Protein AF-A0A4Q6AI43-F1 (afdb_monomer)

Foldseek 3Di:
DDPPPVVVVVVVVVPVPVLCVFDPLDLPVPDPDWQKKWQQDAQLDLLLQEGQDDADDPQLQARDRQQRIARPVVSLLLSVLSNVLCVVVNGAPAGKYWHGAGGLSQFQGWDDDPPDDIDHPDPDRQRGSRQKTWIFARWNACDEPQDPNHRFLDNAQWDDDPDDPDDPTHGWLAHPDASNGGPLSSRLSSLLSSLVLCCPQPVVQWWQAKQAAPNSLVSSLVVLVVCQVVCNPVRHPVSSVSSNVRYDQDVVVVRVGHARGGMMTGTDPDDCVPPRVVSSVVSVVVSLVSSLVSNPVPDDQQDKDWDWIWMRTSNDIDMDIDIDGHDPVD

pLDDT: mean 82.5, std 18.29, range [29.75, 98.88]

Radius of gyration: 20.45 Å; Cα contacts (8 Å, |Δi|>4): 649; chains: 1; bounding box: 65×51×58 Å

Sequence (330 aa):
MSKATNIALLAFGLSLSTISIANDGRDRSRGAVANQFVFFPEPVSKSSGYRLLDRDGPGGADGTEMFRWVRPIGSTIVRLAAYETWKQMGEIEFPMAIFDLTSENGDTPVQFEPGKAPRGRHPGGSHDGGLNMDLGYYLTSTKGKVFSPDLAACTEHFKTPKEISKAPAEDASQCLGAADKLSVRHQSFFLLELAKINREYFDSDLIEEIGIDWEARKLVNKQIEQWAKTTAYGATTEIARQLDQAFTSDVWDGWSTSHHHHIHLRMRDINMLGRFRQAYNRLIAKEKTNDLQLLKENSPSSAQFLWTRLYSSNLSSSIEAEILGGDPAN

Structure (mmCIF, N/CA/C/O backbone):
data_AF-A0A4Q6AI43-F1
#
_entry.id   AF-A0A4Q6AI43-F1
#
loop_
_atom_site.group_PDB
_atom_site.id
_atom_site.type_symbol
_atom_site.label_atom_id
_atom_site.label_alt_id
_atom_site.label_comp_id
_atom_site.label_asym_id
_atom_site.label_entity_id
_atom_site.label_seq_id
_atom_site.pdbx_PDB_ins_code
_atom_site.Cartn_x
_atom_site.Cartn_y
_atom_site.Cartn_z
_atom_site.occupancy
_atom_site.B_iso_or_equiv
_atom_site.auth_seq_id
_atom_site.auth_comp_id
_atom_site.auth_asym_id
_atom_site.auth_atom_id
_atom_site.pdbx_PDB_model_num
ATOM 1 N N . MET A 1 1 ? -25.840 32.663 -1.578 1.00 30.02 1 MET A N 1
ATOM 2 C CA . MET A 1 1 ? -25.198 32.510 -2.905 1.00 30.02 1 MET A CA 1
ATOM 3 C C . MET A 1 1 ? -24.026 31.549 -2.727 1.00 30.02 1 MET A C 1
ATOM 5 O O . MET A 1 1 ? -23.227 31.826 -1.856 1.00 30.02 1 MET A O 1
ATOM 9 N N . SER A 1 2 ? -23.879 30.397 -3.380 1.00 29.75 2 SER A N 1
ATOM 10 C CA . SER A 1 2 ? -24.720 29.678 -4.341 1.00 29.75 2 SER A CA 1
ATOM 11 C C . SER A 1 2 ? -24.698 28.181 -3.970 1.00 29.75 2 SER A C 1
ATOM 13 O O . SER A 1 2 ? -23.657 27.651 -3.596 1.00 29.75 2 SER A O 1
ATOM 15 N N . LYS A 1 3 ? -25.853 27.512 -4.068 1.00 32.56 3 LYS A N 1
ATOM 16 C CA . LYS A 1 3 ? -26.052 26.063 -3.868 1.00 32.56 3 LYS A CA 1
ATOM 17 C C . LYS A 1 3 ? -25.593 25.230 -5.087 1.00 32.56 3 LYS A C 1
ATOM 19 O O . LYS A 1 3 ? -26.061 24.115 -5.274 1.00 32.56 3 LYS A O 1
ATOM 24 N N . ALA A 1 4 ? -24.722 25.774 -5.940 1.00 29.89 4 ALA A N 1
ATOM 25 C CA . ALA A 1 4 ? -24.405 25.194 -7.247 1.00 29.89 4 ALA A CA 1
ATOM 26 C C . ALA A 1 4 ? -23.123 24.339 -7.281 1.00 29.89 4 ALA A C 1
ATOM 28 O O . ALA A 1 4 ? -22.856 23.701 -8.293 1.00 29.89 4 ALA A O 1
ATOM 29 N N . THR A 1 5 ? -22.340 24.273 -6.200 1.00 36.06 5 THR A N 1
ATOM 30 C CA . THR A 1 5 ? -21.018 23.616 -6.240 1.00 36.06 5 THR A CA 1
ATOM 31 C C . THR A 1 5 ? -21.064 22.093 -6.046 1.00 36.06 5 THR A C 1
ATOM 33 O O . THR A 1 5 ? -20.160 21.401 -6.494 1.00 36.06 5 THR A O 1
ATOM 36 N N . ASN A 1 6 ? -22.136 21.535 -5.468 1.00 33.72 6 ASN A N 1
ATOM 37 C CA . ASN A 1 6 ? -22.202 20.095 -5.156 1.00 33.72 6 ASN A CA 1
ATOM 38 C C . ASN A 1 6 ? -22.766 19.209 -6.282 1.00 33.72 6 ASN A C 1
ATOM 40 O O . ASN A 1 6 ? -22.696 17.990 -6.183 1.00 33.72 6 ASN A O 1
ATOM 44 N N . ILE A 1 7 ? -23.298 19.790 -7.363 1.00 34.41 7 ILE A N 1
ATOM 45 C CA . ILE A 1 7 ? -23.850 19.018 -8.496 1.00 34.41 7 ILE A CA 1
ATOM 46 C C . ILE A 1 7 ? -22.792 18.801 -9.597 1.00 34.41 7 ILE A C 1
ATOM 48 O O . ILE A 1 7 ? -22.896 17.862 -10.381 1.00 34.41 7 ILE A O 1
ATOM 52 N N . ALA A 1 8 ? -21.716 19.596 -9.614 1.00 32.28 8 ALA A N 1
ATOM 53 C CA . ALA A 1 8 ? -20.659 19.485 -10.620 1.00 32.28 8 ALA A CA 1
ATOM 54 C C . ALA A 1 8 ? -19.795 18.210 -10.484 1.00 32.28 8 ALA A C 1
ATOM 56 O O . ALA A 1 8 ? -19.281 17.730 -11.492 1.00 32.28 8 ALA A O 1
ATOM 57 N N . LEU A 1 9 ? -19.685 17.611 -9.286 1.00 37.56 9 LEU A N 1
ATOM 58 C CA . LEU A 1 9 ? -18.921 16.365 -9.091 1.00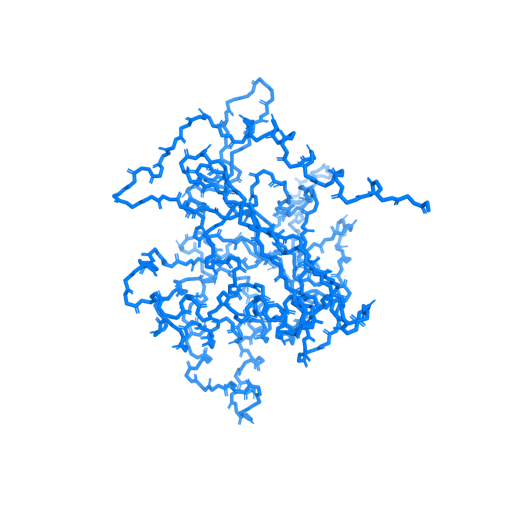 37.56 9 LEU A CA 1
ATOM 59 C C . LEU A 1 9 ? -19.609 15.125 -9.691 1.00 37.56 9 LEU A C 1
ATOM 61 O O . LEU A 1 9 ? -18.932 14.209 -10.144 1.00 37.56 9 LEU A O 1
ATOM 65 N N . LEU A 1 10 ? -20.945 15.106 -9.748 1.00 36.88 10 LEU A N 1
ATOM 66 C CA . LEU A 1 10 ? -21.709 13.987 -10.317 1.00 36.88 10 LEU A CA 1
ATOM 67 C C . LEU A 1 10 ? -21.639 13.939 -11.851 1.00 36.88 10 LEU A C 1
ATOM 69 O O . LEU A 1 10 ? -21.769 12.868 -12.436 1.00 36.88 10 LEU A O 1
ATOM 73 N N . ALA A 1 11 ? -21.400 15.078 -12.506 1.00 36.34 11 ALA A N 1
ATOM 74 C CA . ALA A 1 11 ? -21.305 15.149 -13.963 1.00 36.34 11 ALA A CA 1
ATOM 75 C C . ALA A 1 11 ? -19.917 14.746 -14.500 1.00 36.34 11 ALA A C 1
ATOM 77 O O . ALA A 1 11 ? -19.834 14.201 -15.597 1.00 36.34 11 ALA A O 1
ATOM 78 N N . PHE A 1 12 ? -18.840 14.942 -13.727 1.00 39.06 12 PHE A N 1
ATOM 79 C CA . PHE A 1 12 ? -17.481 14.563 -14.147 1.00 39.06 12 PHE A CA 1
ATOM 80 C C . PHE A 1 12 ? -17.230 13.046 -14.095 1.00 39.06 12 PHE A C 1
ATOM 82 O O . PHE A 1 12 ? -16.478 12.520 -14.913 1.00 39.06 12 PHE A O 1
ATOM 89 N N . GLY A 1 13 ? -17.916 12.323 -13.201 1.00 37.41 13 GLY A N 1
ATOM 90 C CA . GLY A 1 13 ? -17.849 10.856 -13.133 1.00 37.41 13 GLY A CA 1
ATOM 91 C C . GLY A 1 13 ? -18.491 10.138 -14.330 1.00 37.41 13 GLY A C 1
ATOM 92 O O . GLY A 1 13 ? -18.192 8.977 -14.578 1.00 37.41 13 GLY A O 1
ATOM 93 N N . LEU A 1 14 ? -19.340 10.824 -15.104 1.00 40.22 14 LEU A N 1
ATOM 94 C CA . LEU A 1 14 ? -19.993 10.271 -16.300 1.00 40.22 14 LEU A CA 1
ATOM 95 C C . LEU A 1 14 ? -19.246 10.588 -17.607 1.00 40.22 14 LEU A C 1
ATOM 97 O O . LEU A 1 14 ? -19.59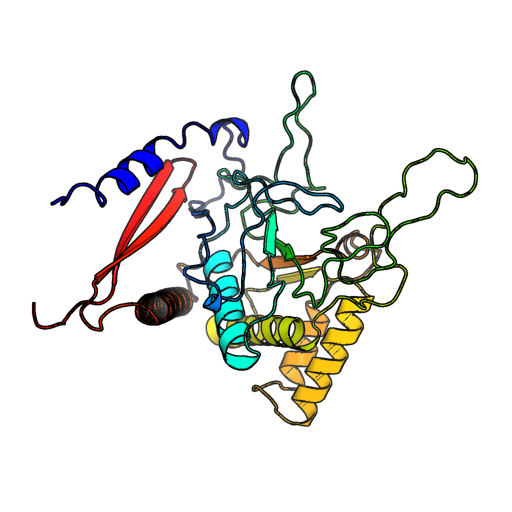3 10.043 -18.651 1.00 40.22 14 LEU A O 1
ATOM 101 N N . SER A 1 15 ? -18.201 11.422 -17.562 1.00 38.75 15 SER A N 1
ATOM 102 C CA . SER A 1 15 ? -17.304 11.690 -18.698 1.00 38.75 15 SER A CA 1
ATOM 103 C C . SER A 1 15 ? -16.065 10.782 -18.739 1.00 38.75 15 SER A C 1
ATOM 105 O O . SER A 1 15 ? -15.109 11.083 -19.452 1.00 38.75 15 SER A O 1
ATOM 107 N N . LEU A 1 16 ? -16.086 9.642 -18.036 1.00 44.00 16 LEU A N 1
ATOM 108 C CA . LEU A 1 16 ? -15.072 8.572 -18.090 1.00 44.00 16 LEU A CA 1
ATOM 109 C C . LEU A 1 16 ? -15.074 7.795 -19.429 1.00 44.00 16 LEU A C 1
ATOM 111 O O . LEU A 1 16 ? -14.787 6.604 -19.496 1.00 44.00 16 LEU A O 1
ATOM 115 N N . SER A 1 17 ? -15.334 8.480 -20.543 1.00 39.00 17 SER A N 1
ATOM 116 C CA . SER A 1 17 ? -15.132 7.973 -21.905 1.00 39.00 17 SER A CA 1
ATOM 117 C C . SER A 1 17 ? -13.647 7.804 -22.278 1.00 39.00 17 SER A C 1
ATOM 119 O O . SER A 1 17 ? -13.329 7.505 -23.425 1.00 39.00 17 SER A O 1
ATOM 121 N N . THR A 1 18 ? -12.722 7.994 -21.334 1.00 42.16 18 THR A N 1
ATOM 122 C CA . THR A 1 18 ? -11.275 7.799 -21.512 1.00 42.16 18 THR A CA 1
ATOM 123 C C . THR A 1 18 ? -10.811 6.365 -21.224 1.00 42.16 18 THR A C 1
ATOM 125 O O . THR A 1 18 ? -9.696 6.011 -21.604 1.00 42.16 18 THR A O 1
ATOM 128 N N . ILE A 1 19 ? -11.650 5.508 -20.623 1.00 50.06 19 ILE A N 1
ATOM 129 C CA . ILE A 1 19 ? -11.245 4.159 -20.175 1.00 50.06 19 ILE A CA 1
ATOM 130 C C . ILE A 1 19 ? -11.155 3.136 -21.332 1.00 50.06 19 ILE A C 1
ATOM 132 O O . ILE A 1 19 ? -10.467 2.122 -21.226 1.00 50.06 19 ILE A O 1
ATOM 136 N N . SER A 1 20 ? -11.739 3.420 -22.504 1.00 47.03 20 SER A N 1
ATOM 137 C CA . SER A 1 20 ? -11.724 2.490 -23.650 1.00 47.03 20 SER A CA 1
ATOM 138 C C . SER A 1 20 ? -10.352 2.278 -24.309 1.00 47.03 20 SER A C 1
ATOM 140 O O . SER A 1 20 ? -10.233 1.403 -25.157 1.00 47.03 20 SER A O 1
ATOM 142 N N . ILE A 1 21 ? -9.319 3.057 -23.961 1.00 49.41 21 ILE A N 1
ATOM 143 C CA . ILE A 1 21 ? -7.969 2.917 -24.544 1.00 49.41 21 ILE A CA 1
ATOM 144 C C . ILE A 1 21 ? -7.111 1.914 -23.747 1.00 49.41 21 ILE A C 1
ATOM 146 O O . ILE A 1 21 ? -6.149 1.374 -24.280 1.00 49.41 21 ILE A O 1
ATOM 150 N N . ALA A 1 22 ? -7.466 1.620 -22.490 1.00 50.69 22 ALA A N 1
ATOM 151 C CA . ALA A 1 22 ? -6.722 0.695 -21.617 1.00 50.69 22 ALA A CA 1
ATOM 152 C C . ALA A 1 22 ? -7.097 -0.770 -21.791 1.00 50.69 22 ALA A C 1
ATOM 154 O O . ALA A 1 22 ? -6.484 -1.650 -21.197 1.00 50.69 22 ALA A O 1
ATOM 155 N N . ASN A 1 23 ? -8.153 -1.000 -22.554 1.00 55.56 23 ASN A N 1
ATOM 156 C CA . ASN A 1 23 ? -8.896 -2.231 -22.578 1.00 55.56 23 ASN A CA 1
ATOM 157 C C . ASN A 1 23 ? -9.171 -2.543 -24.041 1.00 55.56 23 ASN A C 1
ATOM 159 O O . ASN A 1 23 ? -9.776 -1.745 -24.753 1.00 55.56 23 ASN A O 1
ATOM 163 N N . ASP A 1 24 ? -8.740 -3.709 -24.507 1.00 56.97 24 ASP A N 1
ATOM 164 C CA . ASP A 1 24 ? -8.999 -4.153 -25.878 1.00 56.97 24 ASP A CA 1
ATOM 165 C C . ASP A 1 24 ? -10.446 -4.653 -26.084 1.00 56.97 24 ASP A C 1
ATOM 167 O O . ASP A 1 24 ? -10.756 -5.329 -27.069 1.00 56.97 24 ASP A O 1
ATOM 171 N N . GLY A 1 25 ? -11.334 -4.332 -25.141 1.00 52.94 25 GLY A N 1
ATOM 172 C CA . GLY A 1 25 ? -12.738 -4.714 -25.097 1.00 52.94 25 GLY A CA 1
ATOM 173 C C . GLY A 1 25 ? -12.965 -6.153 -24.643 1.00 52.94 25 GLY A C 1
ATOM 174 O O . GLY A 1 25 ? -14.101 -6.629 -24.706 1.00 52.94 25 GLY A O 1
ATOM 175 N N . ARG A 1 26 ? -11.918 -6.879 -24.225 1.00 54.81 26 ARG A N 1
ATOM 176 C CA . ARG A 1 26 ? -12.026 -8.283 -23.816 1.00 54.81 26 ARG A CA 1
ATOM 177 C C . ARG A 1 26 ? -11.928 -8.410 -22.309 1.00 54.81 26 ARG A C 1
ATOM 179 O O . ARG A 1 26 ? -10.923 -8.079 -21.697 1.00 54.81 26 ARG A O 1
ATOM 186 N N . ASP A 1 27 ? -12.965 -8.991 -21.731 1.00 56.97 27 ASP A N 1
ATOM 187 C CA . ASP A 1 27 ? -12.925 -9.512 -20.374 1.00 56.97 27 ASP A CA 1
ATOM 188 C C . ASP A 1 27 ? -12.266 -10.902 -20.400 1.00 56.97 27 ASP A C 1
ATOM 190 O O . ASP A 1 27 ? -12.918 -11.912 -20.690 1.00 56.97 27 ASP A O 1
ATOM 194 N N . ARG A 1 28 ? -10.949 -10.951 -20.165 1.00 57.91 28 ARG A N 1
ATOM 195 C CA . ARG A 1 28 ? -10.185 -12.212 -20.060 1.00 57.91 28 ARG A CA 1
ATOM 196 C C . ARG A 1 28 ? -10.383 -12.902 -18.717 1.00 57.91 28 ARG A C 1
ATOM 198 O O . ARG A 1 28 ? -9.992 -14.051 -18.539 1.00 57.91 28 ARG A O 1
ATOM 205 N N . SER A 1 29 ? -11.041 -12.213 -17.797 1.00 53.62 29 SER A N 1
ATOM 206 C CA . SER A 1 29 ? -11.200 -12.606 -16.416 1.00 53.62 29 SER A CA 1
ATOM 207 C C . SER A 1 29 ? -12.480 -13.427 -16.177 1.00 53.62 29 SER A C 1
ATOM 209 O O . SER A 1 29 ? -12.758 -13.779 -15.036 1.00 53.62 29 SER A O 1
ATOM 211 N N . ARG A 1 30 ? -13.232 -13.796 -17.234 1.00 49.97 30 ARG A N 1
ATOM 212 C CA . ARG A 1 30 ? -14.442 -14.653 -17.202 1.00 49.97 30 ARG A CA 1
ATOM 213 C C . ARG A 1 30 ? -14.203 -16.047 -16.584 1.00 49.97 30 ARG A C 1
ATOM 215 O O . ARG A 1 30 ? -14.237 -17.069 -17.266 1.00 49.97 30 ARG A O 1
ATOM 222 N N . GLY A 1 31 ? -13.987 -16.090 -15.277 1.00 52.06 31 GLY A N 1
ATOM 223 C CA . GLY A 1 31 ? -14.114 -17.251 -14.410 1.00 52.06 31 GLY A CA 1
ATOM 224 C C . GLY A 1 31 ? -15.522 -17.338 -13.815 1.00 52.06 31 GLY A C 1
ATOM 225 O O . GLY A 1 31 ? -16.392 -16.515 -14.086 1.00 52.06 31 GLY A O 1
ATOM 226 N N . ALA A 1 32 ? -15.760 -18.356 -12.986 1.00 41.50 32 ALA A N 1
ATOM 227 C CA . ALA A 1 32 ? -17.080 -18.694 -12.439 1.00 41.50 32 ALA A CA 1
ATOM 228 C C . ALA A 1 32 ? -17.662 -17.683 -11.419 1.00 41.50 32 ALA A C 1
ATOM 230 O O . ALA A 1 32 ? -18.788 -17.870 -10.958 1.00 41.50 32 ALA A O 1
ATOM 231 N N . VAL A 1 33 ? -16.927 -16.625 -11.056 1.00 51.41 33 VAL A N 1
ATOM 232 C CA . VAL A 1 33 ? -17.352 -15.580 -10.111 1.00 51.41 33 VAL A CA 1
ATOM 233 C C . VAL A 1 33 ? -17.185 -14.218 -10.781 1.00 51.41 33 VAL A C 1
ATOM 235 O O . VAL A 1 33 ? -16.181 -13.980 -11.445 1.00 51.41 33 VAL A O 1
ATOM 238 N N . ALA A 1 34 ? -18.173 -13.331 -10.625 1.00 58.06 34 ALA A N 1
ATOM 239 C CA . ALA A 1 34 ? -18.122 -11.991 -11.201 1.00 58.06 34 ALA A CA 1
ATOM 240 C C . ALA A 1 34 ? -16.894 -11.234 -10.680 1.00 58.06 34 ALA A C 1
ATOM 242 O O . ALA A 1 34 ? -16.734 -11.054 -9.469 1.00 58.06 34 ALA A O 1
ATOM 243 N N . ASN A 1 35 ? -16.043 -10.771 -11.594 1.00 72.44 35 ASN A N 1
ATOM 244 C CA . ASN A 1 35 ? -14.908 -9.956 -11.211 1.00 72.44 35 ASN A CA 1
ATOM 245 C C . ASN A 1 35 ? -15.368 -8.538 -10.949 1.00 72.44 35 ASN A C 1
ATOM 247 O O . ASN A 1 35 ? -15.900 -7.858 -11.822 1.00 72.44 35 ASN A O 1
ATOM 251 N N . GLN A 1 36 ? -15.225 -8.147 -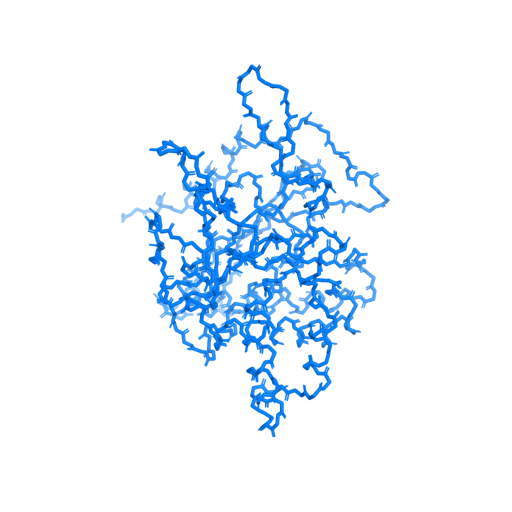9.689 1.00 86.31 36 GLN A N 1
ATOM 252 C CA . GLN A 1 36 ? -15.502 -6.811 -9.215 1.00 86.31 36 GLN A CA 1
ATOM 253 C C . GLN A 1 36 ? -14.177 -6.141 -8.874 1.00 86.31 36 GLN A C 1
ATOM 255 O O . GLN A 1 36 ? -13.398 -6.662 -8.069 1.00 86.31 36 GLN A O 1
ATOM 260 N N . PHE A 1 37 ? -13.963 -4.980 -9.476 1.00 91.12 37 PHE A N 1
ATOM 261 C CA . PHE A 1 37 ? -12.851 -4.083 -9.215 1.00 91.12 37 PHE A CA 1
ATOM 262 C C . PHE A 1 37 ? -13.374 -2.788 -8.612 1.00 91.12 37 PHE A C 1
ATOM 264 O O . PHE A 1 37 ? -14.514 -2.392 -8.857 1.00 91.12 37 PHE A O 1
ATOM 271 N N . VAL A 1 38 ? -12.535 -2.133 -7.825 1.00 93.75 38 VA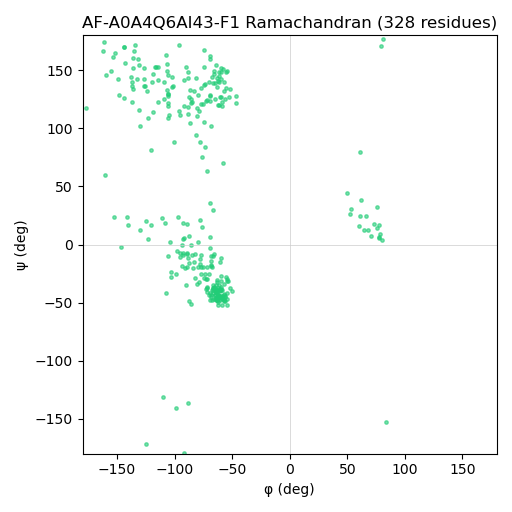L A N 1
ATOM 272 C CA . VAL A 1 38 ? -12.723 -0.756 -7.387 1.00 93.75 38 VAL A CA 1
ATOM 273 C C . VAL A 1 38 ? -11.607 0.083 -7.990 1.00 93.75 38 VAL A C 1
ATOM 275 O O . VAL A 1 38 ? -10.465 -0.371 -8.081 1.00 93.75 38 VAL A O 1
ATOM 278 N N . PHE A 1 39 ? -11.940 1.294 -8.405 1.00 94.56 39 PHE A N 1
ATOM 279 C CA . PHE A 1 39 ? -10.947 2.295 -8.746 1.00 94.56 39 PHE A CA 1
ATOM 280 C C . PHE A 1 39 ? -10.295 2.794 -7.453 1.00 94.56 39 PHE A C 1
ATOM 282 O O . PHE A 1 39 ? -11.005 3.213 -6.533 1.00 94.56 39 PHE A O 1
ATOM 289 N N . PHE A 1 40 ? -8.969 2.705 -7.344 1.00 95.25 40 PHE A N 1
ATOM 290 C CA . PHE A 1 40 ? -8.262 3.054 -6.114 1.00 95.25 40 PHE A CA 1
ATOM 291 C C . PHE A 1 40 ? -8.506 4.537 -5.786 1.00 95.25 40 PHE A C 1
ATOM 293 O O . PHE A 1 40 ? -8.191 5.402 -6.606 1.00 95.25 40 PHE A O 1
ATOM 300 N N . PRO A 1 41 ? -9.100 4.854 -4.623 1.00 92.75 41 PRO A N 1
ATOM 301 C CA . PRO A 1 41 ? -9.542 6.208 -4.332 1.00 92.75 41 PRO A CA 1
ATOM 302 C C . PRO A 1 41 ? -8.363 7.131 -4.021 1.00 92.75 41 PRO A C 1
ATOM 304 O O . PRO A 1 41 ? -7.330 6.703 -3.506 1.00 92.75 41 PRO A O 1
ATOM 307 N N . GLU A 1 42 ? -8.547 8.419 -4.299 1.00 92.69 42 GLU A N 1
ATOM 308 C CA . GLU A 1 42 ? -7.643 9.470 -3.829 1.00 92.69 42 GLU A CA 1
ATOM 309 C C . GLU A 1 42 ? -7.609 9.503 -2.286 1.00 92.69 42 GLU A C 1
ATOM 311 O O . GLU A 1 42 ? -8.624 9.219 -1.633 1.00 92.69 42 GLU A O 1
ATOM 316 N N . PRO A 1 43 ? -6.471 9.873 -1.668 1.00 93.56 43 PRO A N 1
ATOM 317 C CA . PRO A 1 43 ? -6.404 10.038 -0.225 1.00 93.56 43 PRO A CA 1
ATOM 318 C C . PRO A 1 43 ? -7.340 11.164 0.227 1.00 93.56 43 PRO A C 1
ATOM 320 O O . PRO A 1 43 ? -7.349 12.257 -0.334 1.00 93.56 43 PRO A O 1
ATOM 323 N N . VAL A 1 44 ? -8.092 10.917 1.302 1.00 91.69 44 VAL A N 1
ATOM 324 C CA . VAL A 1 44 ? -9.018 11.894 1.904 1.00 91.69 44 VAL A CA 1
ATOM 325 C C . VAL A 1 44 ? -8.277 13.156 2.360 1.00 91.69 44 VAL A C 1
ATOM 327 O O . VAL A 1 44 ? -8.785 14.273 2.280 1.00 91.69 44 VAL A O 1
ATOM 330 N N . SER A 1 45 ? -7.062 12.967 2.863 1.00 91.75 45 SER A N 1
ATOM 331 C CA . SER A 1 45 ? -6.138 14.012 3.299 1.00 91.75 45 SER A CA 1
ATOM 332 C C . SER A 1 45 ? -4.719 13.441 3.368 1.00 91.75 45 SER A C 1
ATOM 334 O O . SER A 1 45 ? -4.530 12.226 3.259 1.00 91.75 45 SER A O 1
ATOM 336 N N . LYS A 1 46 ? -3.712 14.285 3.631 1.00 90.50 46 LYS A N 1
ATOM 337 C CA . LYS A 1 46 ? -2.331 13.826 3.888 1.00 90.50 46 LYS A CA 1
ATOM 338 C C . LYS A 1 46 ? -2.244 12.791 5.016 1.00 90.50 46 LYS A C 1
ATOM 340 O O . LYS A 1 46 ? -1.422 11.879 4.953 1.00 90.50 46 LYS A O 1
ATOM 345 N N . SER A 1 47 ? -3.138 12.889 5.999 1.00 94.94 47 SER A N 1
ATOM 346 C CA . SER A 1 47 ? -3.254 11.958 7.121 1.00 94.94 47 SER A CA 1
ATOM 347 C C . SER A 1 47 ? -3.684 10.542 6.703 1.00 94.94 47 SER A C 1
ATOM 349 O O . SER A 1 47 ? -3.631 9.617 7.505 1.00 94.94 47 SER A O 1
ATOM 351 N N . SER A 1 48 ? -4.062 10.328 5.437 1.00 95.44 48 SER A N 1
ATOM 352 C CA . SER A 1 48 ? -4.343 8.987 4.897 1.00 95.44 48 SER A CA 1
ATOM 353 C C . SER A 1 48 ? -3.086 8.112 4.797 1.00 95.44 48 SER A C 1
ATOM 355 O O . SER A 1 48 ? -3.203 6.895 4.693 1.00 95.44 48 SER A O 1
ATOM 357 N N . GLY A 1 49 ? -1.887 8.709 4.810 1.00 96.69 49 GLY A N 1
ATOM 358 C CA . GLY A 1 49 ? -0.617 7.977 4.828 1.00 96.69 49 GLY A CA 1
ATOM 359 C C . GLY A 1 49 ? -0.164 7.399 3.484 1.00 96.69 49 GLY A C 1
ATOM 360 O O . GLY A 1 49 ? 0.805 6.643 3.457 1.00 96.69 49 GLY A O 1
ATOM 361 N N . TYR A 1 50 ? -0.826 7.751 2.380 1.00 97.56 50 TYR A N 1
ATOM 362 C CA . TYR A 1 50 ? -0.446 7.381 1.013 1.00 97.56 50 TYR A CA 1
ATOM 363 C C . TYR A 1 50 ? -0.746 8.526 0.035 1.00 97.56 50 TYR A C 1
ATOM 365 O O . TYR A 1 50 ? -1.421 9.498 0.385 1.00 97.56 50 TYR A O 1
ATOM 373 N N . ARG A 1 51 ? -0.256 8.399 -1.198 1.00 95.81 51 ARG A N 1
ATOM 374 C CA . ARG A 1 51 ? -0.597 9.268 -2.336 1.00 95.81 51 ARG A CA 1
ATOM 375 C C . ARG A 1 51 ? -0.836 8.442 -3.598 1.00 95.81 51 ARG A C 1
ATOM 377 O O . ARG A 1 51 ? -0.347 7.320 -3.687 1.00 95.81 51 ARG A O 1
ATOM 384 N N . LEU A 1 52 ? -1.523 9.000 -4.590 1.00 93.19 52 LEU A N 1
ATOM 385 C CA . LEU A 1 52 ? -1.542 8.431 -5.941 1.00 93.19 52 LEU A CA 1
ATOM 386 C C . LEU A 1 52 ? -0.419 9.055 -6.773 1.00 93.19 52 LEU A C 1
ATOM 388 O O . LEU A 1 52 ? -0.115 10.244 -6.630 1.00 93.19 52 LEU A O 1
ATOM 392 N N . LEU A 1 53 ? 0.238 8.253 -7.609 1.00 89.38 53 LEU A N 1
ATOM 393 C CA . LEU A 1 53 ? 1.143 8.784 -8.621 1.00 89.38 53 LEU A CA 1
ATOM 394 C C . LEU A 1 53 ? 0.307 9.286 -9.803 1.00 89.38 53 LEU A C 1
ATOM 396 O O . LEU A 1 53 ? -0.560 8.569 -10.277 1.00 89.38 53 LEU A O 1
ATOM 400 N N . ASP A 1 54 ? 0.524 10.519 -10.254 1.00 81.44 54 ASP A N 1
ATOM 401 C CA . ASP A 1 54 ? -0.321 11.211 -11.238 1.00 81.44 54 ASP A CA 1
ATOM 402 C C . ASP A 1 54 ? -0.095 10.744 -12.684 1.00 81.44 54 ASP A C 1
ATOM 404 O O . ASP A 1 54 ? -0.983 10.875 -13.526 1.00 81.44 54 ASP A O 1
ATOM 408 N N . ARG A 1 55 ? 1.096 10.220 -12.976 1.00 82.62 55 ARG A N 1
ATOM 409 C CA . ARG A 1 55 ? 1.539 9.808 -14.311 1.00 82.62 55 ARG A CA 1
ATOM 410 C C . ARG A 1 55 ? 2.732 8.874 -14.221 1.00 82.62 55 ARG A C 1
ATOM 412 O O . ARG A 1 55 ? 3.405 8.819 -13.197 1.00 82.62 55 ARG A O 1
ATOM 419 N N . ASP A 1 56 ? 3.034 8.236 -15.341 1.00 83.88 56 ASP A N 1
ATOM 420 C CA . ASP A 1 56 ? 4.267 7.476 -15.493 1.00 83.88 56 ASP A CA 1
ATOM 421 C C . ASP A 1 56 ? 5.497 8.377 -15.341 1.00 83.88 56 ASP A C 1
ATOM 423 O O . ASP A 1 56 ? 5.547 9.509 -15.841 1.00 83.88 56 ASP A O 1
ATOM 427 N N . GLY A 1 57 ? 6.501 7.851 -14.657 1.00 78.12 57 GLY A N 1
ATOM 428 C CA . GLY A 1 57 ? 7.772 8.489 -14.389 1.00 78.12 57 GLY A CA 1
ATOM 429 C C . GLY A 1 57 ? 8.948 7.547 -14.645 1.00 78.12 57 GLY A C 1
ATOM 430 O O . GLY A 1 57 ? 8.775 6.357 -14.909 1.00 78.12 57 GLY A O 1
ATOM 431 N N . PRO A 1 58 ? 10.178 8.079 -14.587 1.00 72.56 58 PRO A N 1
ATOM 432 C CA . PRO A 1 58 ? 11.382 7.270 -14.717 1.00 72.56 58 PRO A CA 1
ATOM 433 C C . PRO A 1 58 ? 11.455 6.156 -13.660 1.00 72.56 58 PRO A C 1
ATOM 435 O O . PRO A 1 58 ? 10.953 6.318 -12.549 1.00 72.56 58 PRO A O 1
ATOM 438 N N . GLY A 1 59 ? 12.125 5.055 -14.005 1.00 64.69 59 GLY A N 1
ATOM 439 C CA . GLY A 1 59 ? 12.374 3.938 -13.090 1.00 64.69 59 GLY A CA 1
ATOM 440 C C . GLY A 1 59 ? 11.171 3.031 -12.816 1.00 64.69 59 GLY A C 1
ATOM 441 O O . GLY A 1 59 ? 10.995 2.536 -11.711 1.00 64.69 59 GLY A O 1
ATOM 442 N N . GLY A 1 60 ? 10.269 2.855 -13.788 1.00 70.44 60 GLY A N 1
ATOM 443 C CA . GLY A 1 60 ? 9.067 2.027 -13.586 1.00 70.44 60 GLY A CA 1
ATOM 444 C C . GLY A 1 60 ? 8.095 2.618 -12.559 1.00 70.44 60 GLY A C 1
ATOM 445 O O . GLY A 1 60 ? 7.330 1.898 -11.921 1.00 70.44 60 GLY A O 1
ATOM 446 N N . ALA A 1 61 ? 8.149 3.938 -12.357 1.00 75.44 61 ALA A N 1
ATOM 447 C CA . ALA A 1 61 ? 7.173 4.672 -11.571 1.00 75.44 61 ALA A CA 1
ATOM 448 C C . ALA A 1 61 ? 5.891 4.848 -12.385 1.00 75.44 61 ALA A C 1
ATOM 450 O O . ALA A 1 61 ? 5.630 5.918 -12.924 1.00 75.44 61 ALA A O 1
ATOM 451 N N . ASP A 1 62 ? 5.120 3.779 -12.513 1.00 81.81 62 ASP A N 1
ATOM 452 C CA . ASP A 1 62 ? 3.950 3.731 -13.377 1.00 81.81 62 ASP A CA 1
ATOM 453 C C . ASP A 1 62 ? 2.707 4.223 -12.624 1.00 81.81 62 ASP A C 1
ATOM 455 O O . ASP A 1 62 ? 2.287 3.631 -11.639 1.00 81.81 62 ASP A O 1
ATOM 459 N N . GLY A 1 63 ? 2.166 5.378 -13.021 1.00 80.44 63 GLY A N 1
ATOM 460 C CA . GLY A 1 63 ? 1.113 6.090 -12.275 1.00 80.44 63 GLY A CA 1
ATOM 461 C C . GLY A 1 63 ? -0.152 6.351 -13.083 1.00 80.44 63 GLY A C 1
ATOM 462 O O . GLY A 1 63 ? -1.055 7.066 -12.637 1.00 80.44 63 GLY A O 1
ATOM 463 N N . THR A 1 64 ? -0.204 5.835 -14.310 1.00 85.00 64 THR A N 1
ATOM 464 C CA . THR A 1 64 ? -1.278 6.149 -15.248 1.00 85.00 64 THR A CA 1
ATOM 465 C C . THR A 1 64 ? -2.639 5.739 -14.689 1.00 85.00 64 THR A C 1
ATOM 467 O O . THR A 1 64 ? -2.884 4.592 -14.326 1.00 85.00 64 THR A O 1
ATOM 470 N N . GLU A 1 65 ? -3.562 6.700 -14.679 1.00 85.25 65 GLU A N 1
ATOM 471 C CA . GLU A 1 65 ? -4.882 6.590 -14.057 1.00 85.25 65 GLU A CA 1
ATOM 472 C C . GLU A 1 65 ? -5.680 5.350 -14.491 1.00 85.25 65 GLU A C 1
ATOM 474 O O . GLU A 1 65 ? -6.336 4.704 -13.679 1.00 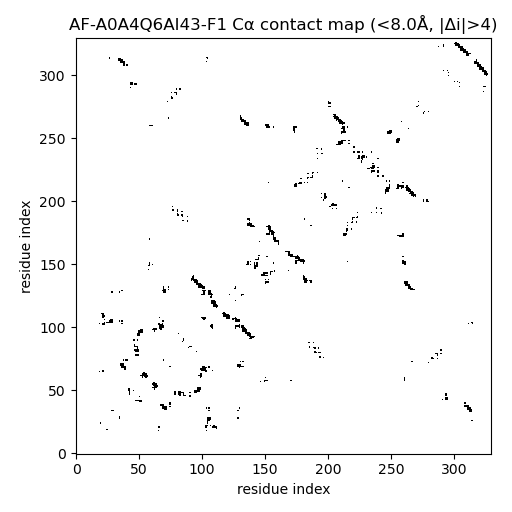85.25 65 GLU A O 1
ATOM 479 N N . MET A 1 66 ? -5.578 4.967 -15.764 1.00 83.69 66 MET A N 1
ATOM 480 C CA . MET A 1 66 ? -6.323 3.843 -16.337 1.00 83.69 66 MET A CA 1
ATOM 481 C C . MET A 1 66 ? -5.929 2.457 -15.785 1.00 83.69 66 MET A C 1
ATOM 483 O O . MET A 1 66 ? -6.632 1.482 -16.053 1.00 83.69 66 MET A O 1
ATOM 487 N N . PHE A 1 67 ? -4.842 2.372 -15.012 1.00 87.69 67 PHE A N 1
ATOM 488 C CA . PHE A 1 67 ? -4.329 1.149 -14.384 1.00 87.69 67 PHE A CA 1
ATOM 489 C C . PHE A 1 67 ? -4.486 1.152 -12.860 1.00 87.69 67 PHE A C 1
ATOM 491 O O . PHE A 1 67 ? -3.781 0.439 -12.156 1.00 87.69 67 PHE A O 1
ATOM 498 N N . ARG A 1 68 ? -5.419 1.952 -12.329 1.00 91.25 68 ARG A N 1
ATOM 499 C CA . ARG A 1 68 ? -5.699 2.053 -10.887 1.00 91.25 68 ARG A CA 1
ATOM 500 C C . ARG A 1 68 ? -6.874 1.190 -10.429 1.00 91.25 68 ARG A C 1
ATOM 502 O O . ARG A 1 68 ? -7.495 1.482 -9.408 1.00 91.25 68 ARG A O 1
ATOM 509 N N . TRP A 1 69 ? -7.211 0.135 -11.161 1.00 92.56 69 TRP A N 1
ATOM 510 C CA . TRP A 1 69 ? -8.248 -0.802 -10.738 1.00 92.56 69 TRP A CA 1
ATOM 511 C C . TRP A 1 69 ? -7.640 -1.903 -9.879 1.00 92.56 69 TRP A C 1
ATOM 513 O O . TRP A 1 69 ? -6.518 -2.337 -10.106 1.00 92.56 69 TRP A O 1
ATOM 523 N N . VAL A 1 70 ? -8.362 -2.360 -8.862 1.00 93.81 70 VAL A N 1
ATOM 524 C CA . VAL A 1 70 ? -7.899 -3.420 -7.954 1.00 93.81 70 VAL A CA 1
ATOM 525 C C . VAL A 1 70 ? -9.089 -4.155 -7.362 1.00 93.81 70 VAL A C 1
ATOM 527 O O . VAL A 1 70 ? -10.210 -3.638 -7.352 1.00 93.81 70 VAL A O 1
ATOM 530 N N . ARG A 1 71 ? -8.890 -5.360 -6.824 1.00 91.38 71 ARG A N 1
ATOM 531 C CA . ARG A 1 71 ? -9.925 -5.981 -5.992 1.00 91.38 71 ARG A CA 1
ATOM 532 C C . ARG A 1 71 ? -10.273 -5.069 -4.812 1.00 91.38 71 ARG A C 1
ATOM 534 O O . ARG A 1 71 ? -9.361 -4.541 -4.175 1.00 91.38 71 ARG A O 1
ATOM 541 N N . PRO A 1 72 ? -11.561 -4.946 -4.440 1.00 92.75 72 PRO A N 1
ATOM 542 C CA . PRO A 1 72 ? -11.984 -4.093 -3.333 1.00 92.75 72 PRO A CA 1
ATOM 543 C C . PRO A 1 72 ? -11.197 -4.316 -2.039 1.00 92.75 72 PRO A C 1
ATOM 545 O O . PRO A 1 72 ? -10.831 -3.353 -1.375 1.00 92.75 72 PRO A O 1
ATOM 548 N N . ILE A 1 73 ? -10.877 -5.574 -1.712 1.00 93.12 73 ILE A N 1
ATOM 549 C CA . ILE A 1 73 ? -10.069 -5.883 -0.528 1.00 93.12 73 ILE A CA 1
ATOM 550 C C . ILE A 1 73 ? -8.661 -5.278 -0.588 1.00 93.12 73 ILE A C 1
ATOM 552 O O . ILE A 1 73 ? -8.169 -4.824 0.440 1.00 93.12 73 ILE A O 1
ATOM 556 N N . GLY A 1 74 ? -8.027 -5.255 -1.766 1.00 94.94 74 GLY A N 1
ATOM 557 C CA . GLY A 1 74 ? -6.656 -4.781 -1.938 1.00 94.94 74 GLY A CA 1
ATOM 558 C C . GLY A 1 74 ? -6.566 -3.303 -1.610 1.00 94.94 74 GLY A C 1
ATOM 559 O O . GLY A 1 74 ? -5.757 -2.902 -0.777 1.00 94.94 74 GLY A O 1
ATOM 560 N N . SER A 1 75 ? -7.501 -2.516 -2.151 1.00 96.06 75 SER A N 1
ATOM 561 C CA . SER A 1 75 ? -7.633 -1.105 -1.782 1.00 96.06 75 SER A CA 1
ATOM 562 C C . SER A 1 75 ? -7.854 -0.930 -0.277 1.00 96.06 75 SER A C 1
ATOM 564 O O . SER A 1 75 ? -7.129 -0.175 0.370 1.00 96.06 75 SER A O 1
ATOM 566 N N . THR A 1 76 ? -8.789 -1.679 0.315 1.00 96.31 76 THR A N 1
ATOM 567 C CA . THR A 1 76 ? -9.109 -1.568 1.743 1.00 96.31 76 THR A CA 1
ATOM 568 C C . THR A 1 76 ? -7.915 -1.847 2.653 1.00 96.31 76 THR A C 1
ATOM 570 O O . THR A 1 76 ? -7.624 -1.033 3.530 1.00 96.31 76 THR A O 1
ATOM 573 N N . ILE A 1 77 ? -7.209 -2.971 2.484 1.00 97.62 77 ILE A N 1
ATOM 574 C CA . ILE A 1 77 ? -6.112 -3.331 3.399 1.00 97.62 77 ILE A CA 1
ATOM 575 C C . ILE A 1 77 ? -4.938 -2.360 3.283 1.00 97.62 77 ILE A C 1
ATOM 577 O O . ILE A 1 77 ? -4.357 -1.993 4.304 1.00 97.62 77 ILE A O 1
ATOM 581 N N . VAL A 1 78 ? -4.635 -1.892 2.067 1.00 98.25 78 VAL A N 1
ATOM 582 C CA . VAL A 1 78 ? -3.559 -0.926 1.821 1.00 98.25 78 VAL A CA 1
ATOM 583 C C . VAL A 1 78 ? -3.896 0.406 2.482 1.00 98.25 78 VAL A C 1
ATOM 585 O O . VAL A 1 78 ? -3.070 0.954 3.209 1.00 98.25 78 VAL A O 1
ATOM 588 N N . ARG A 1 79 ? -5.126 0.904 2.310 1.00 98.06 79 ARG A N 1
ATOM 589 C CA . ARG A 1 79 ? -5.578 2.157 2.935 1.00 98.06 79 ARG A CA 1
ATOM 590 C C . ARG A 1 79 ? -5.599 2.076 4.459 1.00 98.06 79 ARG A C 1
ATOM 592 O O . ARG A 1 79 ? -5.180 3.021 5.123 1.00 98.06 79 ARG A O 1
ATOM 599 N N . LEU A 1 80 ? -6.054 0.955 5.021 1.00 98.50 80 LEU A N 1
ATOM 600 C CA . LEU A 1 80 ? -6.041 0.735 6.468 1.00 98.50 80 LEU A CA 1
ATOM 601 C C . LEU A 1 80 ? -4.611 0.713 7.019 1.00 98.50 80 LEU A C 1
ATOM 603 O O . LEU A 1 80 ? -4.333 1.411 7.992 1.00 98.50 80 LEU A O 1
ATOM 607 N N . ALA A 1 81 ? -3.701 -0.033 6.389 1.00 98.62 81 ALA A N 1
ATOM 608 C CA . ALA A 1 81 ? -2.303 -0.096 6.811 1.00 98.62 81 ALA A CA 1
ATOM 609 C C . ALA A 1 81 ? -1.592 1.261 6.664 1.00 98.62 81 ALA A C 1
ATOM 611 O O . ALA A 1 81 ? -0.846 1.664 7.558 1.00 98.62 81 ALA A O 1
ATOM 612 N N . ALA A 1 82 ? -1.856 2.005 5.585 1.00 98.56 82 ALA A N 1
ATOM 613 C CA . ALA A 1 82 ? -1.304 3.342 5.370 1.00 98.56 82 ALA A CA 1
ATOM 614 C C . ALA A 1 82 ? -1.773 4.341 6.440 1.00 98.56 82 ALA A C 1
ATOM 616 O O . ALA A 1 82 ? -0.952 5.061 7.015 1.00 98.56 82 ALA A O 1
ATOM 617 N N . TYR A 1 83 ? -3.068 4.335 6.773 1.00 98.19 83 TYR A N 1
ATOM 618 C CA . TYR A 1 83 ? -3.618 5.202 7.815 1.00 98.19 83 TYR A CA 1
ATOM 619 C C . TYR A 1 83 ? -3.048 4.880 9.202 1.00 98.19 83 TYR A C 1
ATOM 621 O O . TYR A 1 83 ? -2.623 5.786 9.920 1.00 98.19 83 TYR A O 1
ATOM 629 N N . GLU A 1 84 ? -2.981 3.600 9.583 1.00 98.38 84 GLU A N 1
ATOM 630 C CA . GLU A 1 84 ? -2.381 3.207 10.869 1.00 98.38 84 GLU A CA 1
ATOM 631 C C . GLU A 1 84 ? -0.884 3.562 10.909 1.00 98.38 84 GLU A C 1
ATOM 633 O O . GLU A 1 84 ? -0.377 3.993 11.947 1.00 98.38 84 GLU A O 1
ATOM 638 N N . THR A 1 85 ? -0.183 3.468 9.772 1.00 98.69 85 THR A N 1
ATOM 639 C CA . THR A 1 85 ? 1.216 3.907 9.648 1.00 98.69 85 THR A CA 1
ATOM 640 C C . THR A 1 85 ? 1.360 5.395 9.906 1.00 98.69 85 THR A C 1
ATOM 642 O O . THR A 1 85 ? 2.188 5.782 10.731 1.00 98.69 85 THR A O 1
ATOM 645 N N . TRP A 1 86 ? 0.542 6.235 9.270 1.00 97.94 86 TRP A N 1
ATOM 646 C CA . TRP A 1 86 ? 0.541 7.672 9.542 1.00 97.94 86 TRP A CA 1
ATOM 647 C C . TRP A 1 86 ? 0.230 7.964 11.013 1.00 97.94 86 TRP A C 1
ATOM 649 O O . TRP A 1 86 ? 0.959 8.705 11.669 1.00 97.94 86 TRP A O 1
ATOM 659 N N . LYS A 1 87 ? -0.802 7.327 11.566 1.00 97.62 87 LYS A N 1
ATOM 660 C CA . LYS A 1 87 ? -1.230 7.535 12.953 1.00 97.62 87 LYS A CA 1
ATOM 661 C C . LYS A 1 87 ? -0.135 7.185 13.961 1.00 97.62 87 LYS A C 1
ATOM 663 O O . LYS A 1 87 ? 0.004 7.868 14.974 1.00 97.62 87 LYS A O 1
ATOM 668 N N . GLN A 1 88 ? 0.636 6.127 13.706 1.00 98.19 88 GLN A N 1
ATOM 669 C CA . GLN A 1 88 ? 1.662 5.653 14.635 1.00 98.19 88 GLN A CA 1
ATOM 670 C C . GLN A 1 88 ? 3.045 6.281 14.409 1.00 98.19 88 GLN A C 1
ATOM 672 O O . GLN A 1 88 ? 3.782 6.475 15.382 1.00 98.19 88 GLN A O 1
ATOM 677 N N . MET A 1 89 ? 3.418 6.557 13.158 1.00 97.62 89 MET A N 1
ATOM 678 C CA . MET A 1 89 ? 4.759 7.030 12.778 1.00 97.62 89 MET A CA 1
ATOM 679 C C . MET A 1 89 ? 4.807 8.519 12.423 1.00 97.62 89 MET A C 1
ATOM 681 O O . MET A 1 89 ? 5.898 9.078 12.322 1.00 97.62 89 MET A O 1
ATOM 685 N N . GLY A 1 90 ? 3.652 9.170 12.287 1.00 96.62 90 GLY A N 1
ATOM 686 C CA . GLY A 1 90 ? 3.521 10.570 11.902 1.00 96.62 90 GLY A CA 1
ATOM 687 C C . GLY A 1 90 ? 3.625 10.801 10.394 1.00 96.62 90 GLY A C 1
ATOM 688 O O . GLY A 1 90 ? 3.863 9.881 9.605 1.00 96.62 90 GLY A O 1
ATOM 689 N N . GLU A 1 91 ? 3.452 12.065 10.002 1.00 95.56 91 GLU A N 1
ATOM 690 C CA . GLU A 1 91 ? 3.617 12.514 8.618 1.00 95.56 91 GLU A CA 1
ATOM 691 C C . GLU A 1 91 ? 5.051 12.277 8.124 1.00 95.56 91 GLU A C 1
ATOM 693 O O . GLU A 1 91 ? 6.026 12.392 8.870 1.00 95.56 91 GLU A O 1
ATOM 698 N N . ILE A 1 92 ? 5.164 11.954 6.839 1.00 95.88 92 ILE A N 1
ATOM 699 C CA . ILE A 1 92 ? 6.423 11.867 6.112 1.00 95.88 92 ILE A CA 1
ATOM 700 C C . ILE A 1 92 ? 6.273 12.624 4.797 1.00 95.88 92 ILE A C 1
ATOM 702 O O . ILE A 1 92 ? 5.208 12.594 4.184 1.00 95.88 92 ILE A O 1
ATOM 706 N N . GLU A 1 93 ? 7.336 13.308 4.379 1.00 94.62 93 GLU A N 1
ATOM 707 C CA . GLU A 1 93 ? 7.324 14.155 3.181 1.00 94.62 93 GLU A CA 1
ATOM 708 C C . GLU A 1 93 ? 6.977 13.361 1.912 1.00 94.62 93 GLU A C 1
ATOM 710 O O . GLU A 1 93 ? 6.214 13.834 1.070 1.00 94.62 93 GLU A O 1
ATOM 715 N N . PHE A 1 94 ? 7.477 12.125 1.809 1.00 96.50 94 PHE A N 1
ATOM 716 C CA . PHE A 1 94 ? 7.260 11.243 0.666 1.00 96.50 94 PHE A CA 1
ATOM 717 C C . PHE A 1 94 ? 6.563 9.947 1.121 1.00 96.50 94 PHE A C 1
ATOM 719 O O . PHE A 1 94 ? 7.229 8.935 1.370 1.00 96.50 94 PHE A O 1
ATOM 726 N N . PRO A 1 95 ? 5.224 9.963 1.285 1.00 97.25 95 PRO A N 1
ATOM 727 C CA . PRO A 1 95 ? 4.472 8.770 1.657 1.00 97.25 95 PRO A CA 1
ATOM 728 C C . PRO A 1 95 ? 4.447 7.754 0.508 1.00 97.25 95 PRO A C 1
ATOM 730 O O . PRO A 1 95 ? 4.667 8.122 -0.653 1.00 97.25 95 PRO A O 1
ATOM 733 N N . MET A 1 96 ? 4.123 6.498 0.842 1.00 97.25 96 MET A N 1
ATOM 734 C CA . MET A 1 96 ? 3.889 5.423 -0.129 1.00 97.25 96 MET A CA 1
ATOM 735 C C . MET A 1 96 ? 2.977 5.914 -1.252 1.00 97.25 96 MET A C 1
ATOM 737 O O . MET A 1 96 ? 1.895 6.458 -1.013 1.00 97.25 96 MET A O 1
ATOM 741 N N . ALA A 1 97 ? 3.433 5.717 -2.480 1.00 95.31 97 ALA A N 1
ATOM 742 C CA . ALA A 1 97 ? 2.690 6.064 -3.674 1.00 95.31 97 ALA A CA 1
ATOM 743 C C . ALA A 1 97 ? 2.078 4.808 -4.288 1.00 95.31 97 ALA A C 1
ATOM 745 O O . ALA A 1 97 ? 2.754 3.795 -4.407 1.00 95.31 97 ALA A O 1
ATOM 746 N N . ILE A 1 98 ? 0.817 4.879 -4.691 1.00 95.19 98 ILE A N 1
ATOM 747 C CA . ILE A 1 98 ? 0.180 3.810 -5.461 1.00 95.19 98 ILE A CA 1
ATOM 748 C C . ILE A 1 98 ? 0.668 3.918 -6.908 1.00 95.19 98 ILE A C 1
ATOM 750 O O . ILE A 1 98 ? 0.523 4.989 -7.510 1.00 95.19 98 ILE A O 1
ATOM 754 N N . PHE A 1 99 ? 1.301 2.853 -7.408 1.00 91.69 99 PHE A N 1
ATOM 755 C CA . PHE A 1 99 ? 1.782 2.731 -8.787 1.00 91.69 99 PHE A CA 1
ATOM 756 C C . PHE A 1 99 ? 0.756 1.915 -9.606 1.00 91.69 99 PHE A C 1
ATOM 758 O O . PHE A 1 99 ? -0.453 2.081 -9.409 1.00 91.69 99 PHE A O 1
ATOM 765 N N . ASP A 1 100 ? 1.218 1.041 -10.506 1.00 87.69 100 ASP A N 1
ATOM 766 C CA . ASP A 1 100 ? 0.385 0.208 -11.359 1.00 87.69 100 ASP A CA 1
ATOM 767 C C . ASP A 1 100 ? -0.342 -0.871 -10.547 1.00 87.69 100 ASP A C 1
ATOM 769 O O . ASP A 1 100 ? 0.225 -1.640 -9.762 1.00 87.69 100 ASP A O 1
ATOM 773 N N . LEU A 1 101 ? -1.652 -0.917 -10.763 1.00 91.25 101 LEU A N 1
ATOM 774 C CA . LEU A 1 101 ? -2.540 -1.975 -10.313 1.00 91.25 101 LEU A CA 1
ATOM 775 C C . LEU A 1 101 ? -2.973 -2.742 -11.569 1.00 91.25 101 LEU A C 1
ATOM 777 O O . LEU A 1 101 ? -2.136 -3.094 -12.395 1.00 91.25 101 LEU A O 1
ATOM 781 N N . THR A 1 102 ? -4.265 -2.997 -11.754 1.00 87.31 102 THR A N 1
ATOM 782 C CA . THR A 1 102 ? -4.795 -3.608 -12.974 1.00 87.31 102 THR A CA 1
ATOM 783 C C . THR A 1 102 ? -5.566 -2.601 -13.830 1.00 87.31 102 THR A C 1
ATOM 785 O O . THR A 1 102 ? -5.967 -1.525 -13.373 1.00 87.31 102 THR A O 1
ATOM 788 N N . SER A 1 103 ? -5.785 -2.944 -15.095 1.00 86.12 103 SER A N 1
ATOM 789 C CA . SER A 1 103 ? -6.741 -2.241 -15.959 1.00 86.12 103 SER A CA 1
ATOM 790 C C . SER A 1 103 ? -8.193 -2.603 -15.594 1.00 86.12 103 SER A C 1
ATOM 792 O O . SER A 1 103 ? -8.442 -3.539 -14.838 1.00 86.12 103 SER A O 1
ATOM 794 N N . GLU A 1 104 ? -9.191 -1.871 -16.106 1.00 85.56 104 GLU A N 1
ATOM 795 C CA . GLU A 1 104 ? -10.602 -2.084 -15.717 1.00 85.56 104 GLU A CA 1
ATOM 796 C C . GLU A 1 104 ? -11.125 -3.504 -16.027 1.00 85.56 104 GLU A C 1
ATOM 798 O O . GLU A 1 104 ? -11.966 -4.029 -15.296 1.00 85.56 104 GLU A O 1
ATOM 803 N N . ASN A 1 105 ? -10.627 -4.155 -17.088 1.00 79.12 105 ASN A N 1
ATOM 804 C CA . ASN A 1 105 ? -10.968 -5.550 -17.417 1.00 79.12 105 ASN A CA 1
ATOM 805 C C . ASN A 1 105 ? -10.187 -6.580 -16.586 1.00 79.12 105 ASN A C 1
ATOM 807 O O . ASN A 1 105 ? -10.368 -7.780 -16.797 1.00 79.12 105 ASN A O 1
ATOM 811 N N . GLY A 1 106 ? -9.344 -6.138 -15.652 1.00 80.69 106 GLY A N 1
ATOM 812 C CA . GLY A 1 106 ? -8.513 -7.018 -14.849 1.00 80.69 106 GLY A CA 1
ATOM 813 C C . GLY A 1 106 ? -7.292 -7.556 -15.585 1.00 80.69 106 GLY A C 1
ATOM 814 O O . GLY A 1 106 ? -6.737 -8.547 -15.123 1.00 80.69 106 GLY A O 1
ATOM 815 N N . ASP A 1 107 ? -6.884 -6.961 -16.707 1.00 77.62 107 ASP A N 1
ATOM 816 C CA . ASP A 1 107 ? -5.652 -7.349 -17.388 1.00 77.62 107 ASP A CA 1
ATOM 817 C C . ASP A 1 107 ? -4.458 -6.549 -16.875 1.00 77.62 107 ASP A C 1
ATOM 819 O O . ASP A 1 107 ? -4.559 -5.380 -16.476 1.00 77.62 107 ASP A O 1
ATOM 823 N N . THR A 1 108 ? -3.291 -7.168 -16.974 1.00 73.75 108 THR A N 1
ATOM 824 C CA . THR A 1 108 ? -2.011 -6.499 -16.797 1.00 73.75 108 THR A CA 1
ATOM 825 C C . THR A 1 108 ? -1.952 -5.260 -17.685 1.00 73.75 108 THR A C 1
ATOM 827 O O . THR A 1 108 ? -2.290 -5.354 -18.868 1.00 73.75 108 THR A O 1
ATOM 830 N N . PRO A 1 109 ? -1.508 -4.108 -17.149 1.00 71.12 109 PRO A N 1
ATOM 831 C CA . PRO A 1 109 ? -1.407 -2.870 -17.901 1.00 71.12 109 PRO A CA 1
ATOM 832 C C . PRO A 1 109 ? -0.746 -3.073 -19.272 1.00 71.12 109 PRO A C 1
ATOM 834 O O . PRO A 1 109 ? 0.380 -3.564 -19.381 1.00 71.12 109 PRO A O 1
ATOM 837 N N . VAL A 1 110 ? -1.457 -2.712 -20.342 1.00 67.94 110 VAL A N 1
ATOM 838 C CA . VAL A 1 110 ? -0.970 -2.809 -21.725 1.00 67.94 110 VAL A CA 1
ATOM 839 C C . VAL A 1 110 ? -0.642 -1.412 -22.228 1.00 67.94 110 VAL A C 1
ATOM 841 O O . VAL A 1 110 ? -1.448 -0.488 -22.130 1.00 67.94 110 VAL A O 1
ATOM 844 N N . GLN A 1 111 ? 0.551 -1.247 -22.789 1.00 67.88 111 GLN A N 1
ATOM 845 C CA . GLN A 1 111 ? 0.952 -0.007 -23.426 1.00 67.88 111 GLN A CA 1
ATOM 846 C C . GLN A 1 111 ? 0.451 0.013 -24.868 1.00 67.88 111 GLN A C 1
ATOM 848 O O . GLN A 1 111 ? 0.809 -0.846 -25.683 1.00 67.88 111 GLN A O 1
ATOM 853 N N . PHE A 1 112 ? -0.332 1.039 -25.188 1.00 67.94 112 PHE A N 1
ATOM 854 C CA . PHE A 1 112 ? -0.779 1.331 -26.542 1.00 67.94 112 PHE A CA 1
ATOM 855 C C . PHE A 1 112 ? -0.002 2.533 -27.079 1.00 67.94 112 PHE A C 1
ATOM 857 O O . PHE A 1 112 ? -0.204 3.666 -26.649 1.00 67.94 112 PHE A O 1
ATOM 864 N N . GLU A 1 113 ? 0.897 2.286 -28.029 1.00 70.94 113 GLU A N 1
ATOM 865 C CA . GLU A 1 113 ? 1.595 3.338 -28.770 1.00 70.94 113 GLU A CA 1
ATOM 866 C C . GLU A 1 113 ? 1.039 3.408 -30.203 1.00 70.94 113 GLU A C 1
ATOM 868 O O . GLU A 1 113 ? 0.913 2.363 -30.853 1.00 70.94 113 GLU A O 1
ATOM 873 N N . PRO A 1 114 ? 0.719 4.604 -30.739 1.00 71.75 114 PRO A N 1
ATOM 874 C CA . PRO A 1 114 ? 0.232 4.735 -32.109 1.00 71.75 114 PRO A CA 1
ATOM 875 C C . PRO A 1 114 ? 1.166 4.065 -33.123 1.00 71.75 114 PRO A C 1
ATOM 877 O O . PRO A 1 114 ? 2.366 4.334 -33.160 1.00 71.75 114 PRO A O 1
ATOM 880 N N . GLY A 1 115 ? 0.608 3.189 -33.961 1.00 71.94 115 GLY A N 1
ATOM 881 C CA . GLY A 1 115 ? 1.361 2.480 -34.999 1.00 71.94 115 GLY A CA 1
ATOM 882 C C . GLY A 1 115 ? 2.216 1.305 -34.506 1.00 71.94 115 GLY A C 1
ATOM 883 O O . GLY A 1 115 ? 2.941 0.725 -35.313 1.00 71.94 115 GLY A O 1
ATOM 884 N N . LYS A 1 116 ? 2.132 0.921 -33.225 1.00 67.75 116 LYS A N 1
ATOM 885 C CA . LYS A 1 116 ? 2.773 -0.288 -32.686 1.00 67.75 116 LYS A CA 1
ATOM 886 C C . LYS A 1 116 ? 1.730 -1.289 -32.196 1.00 67.75 116 LYS A C 1
ATOM 888 O O . LYS A 1 116 ? 0.624 -0.918 -31.810 1.00 67.75 116 LYS A O 1
ATOM 893 N N . ALA A 1 117 ? 2.086 -2.573 -32.222 1.00 58.69 117 ALA A N 1
ATOM 894 C CA . ALA A 1 117 ? 1.268 -3.602 -31.593 1.00 58.69 117 ALA A CA 1
ATOM 895 C C . ALA A 1 117 ? 1.205 -3.358 -30.070 1.00 58.69 117 ALA A C 1
ATOM 897 O O . ALA A 1 117 ? 2.222 -2.950 -29.498 1.00 58.69 117 ALA A O 1
ATOM 898 N N . PRO A 1 118 ? 0.057 -3.612 -29.414 1.00 61.53 118 PRO A N 1
ATOM 899 C CA . PRO A 1 118 ? -0.041 -3.527 -27.962 1.00 61.53 118 PRO A CA 1
ATOM 900 C C . PRO A 1 118 ? 1.004 -4.431 -27.305 1.00 61.53 118 PRO A C 1
ATOM 902 O O . PRO A 1 118 ? 1.176 -5.582 -27.715 1.00 61.53 118 PRO A O 1
ATOM 905 N N . ARG A 1 119 ? 1.706 -3.914 -26.296 1.00 59.03 119 ARG A N 1
ATOM 906 C CA . ARG A 1 119 ? 2.699 -4.672 -25.520 1.00 59.03 119 ARG A CA 1
ATOM 907 C C . ARG A 1 119 ? 2.382 -4.567 -24.036 1.00 59.03 119 ARG A C 1
ATOM 909 O O . ARG A 1 119 ? 1.964 -3.504 -23.590 1.00 59.03 119 ARG A O 1
ATOM 916 N N . GLY A 1 120 ? 2.585 -5.640 -23.275 1.00 58.88 120 GLY A N 1
ATOM 917 C CA . GLY A 1 120 ? 2.496 -5.560 -21.815 1.00 58.88 120 GLY A CA 1
ATOM 918 C C . GLY A 1 120 ? 3.476 -4.510 -21.286 1.00 58.88 120 GLY A C 1
ATOM 919 O O . GLY A 1 120 ? 4.629 -4.485 -21.724 1.00 58.88 120 GLY A O 1
ATOM 920 N N . ARG A 1 121 ? 3.009 -3.626 -20.396 1.00 65.88 121 ARG A N 1
ATOM 921 C CA . ARG A 1 121 ? 3.876 -2.735 -19.603 1.00 65.88 121 ARG A CA 1
ATOM 922 C C . ARG A 1 121 ? 4.716 -3.553 -18.630 1.00 65.88 121 ARG A C 1
ATOM 924 O O . ARG A 1 121 ? 5.895 -3.271 -18.461 1.00 65.88 121 ARG A O 1
ATOM 931 N N . HIS A 1 122 ? 4.121 -4.631 -18.122 1.00 68.44 122 HIS A N 1
ATOM 932 C CA . HIS A 1 122 ? 4.743 -5.580 -17.211 1.00 68.44 122 HIS A CA 1
ATOM 933 C C . HIS A 1 122 ? 4.850 -6.982 -17.823 1.00 68.44 122 HIS A C 1
ATOM 935 O O . HIS A 1 122 ? 4.056 -7.340 -18.706 1.00 68.44 122 HIS A O 1
ATOM 941 N N . PRO A 1 123 ? 5.834 -7.794 -17.399 1.00 62.53 123 PRO A N 1
ATOM 942 C CA . PRO A 1 123 ? 5.983 -9.159 -17.880 1.00 62.53 123 PRO A CA 1
ATOM 943 C C . PRO A 1 123 ? 4.864 -10.082 -17.368 1.00 62.53 123 PRO A C 1
ATOM 945 O O . PRO A 1 123 ? 4.488 -10.056 -16.204 1.00 62.53 123 PRO A O 1
ATOM 948 N N . GLY A 1 124 ? 4.383 -10.975 -18.239 1.00 58.31 124 GLY A N 1
ATOM 949 C CA . GLY A 1 124 ? 3.786 -12.249 -17.820 1.00 58.31 124 GLY A CA 1
ATOM 950 C C . GLY A 1 124 ? 2.522 -12.207 -16.951 1.00 58.31 124 GLY A C 1
ATOM 951 O O . GLY A 1 124 ? 2.396 -13.056 -16.076 1.00 58.31 124 GLY A O 1
ATOM 952 N N . GLY A 1 125 ? 1.579 -11.291 -17.184 1.00 65.38 125 GLY A N 1
ATOM 953 C CA . GLY A 1 125 ? 0.307 -11.303 -16.445 1.00 65.38 125 GLY A CA 1
ATOM 954 C C . GLY A 1 125 ? 0.432 -10.844 -14.983 1.00 65.38 125 GLY A C 1
ATOM 955 O O . GLY A 1 125 ? -0.443 -11.133 -14.168 1.00 65.38 125 GLY A O 1
ATOM 956 N N . SER A 1 126 ? 1.526 -10.158 -14.626 1.00 72.69 126 SER A N 1
ATOM 957 C CA . SER A 1 126 ? 1.869 -9.809 -13.241 1.00 72.69 126 SER A CA 1
ATOM 958 C C . SER A 1 126 ? 0.845 -8.925 -12.530 1.00 72.69 126 SER A C 1
ATOM 960 O O . SER A 1 126 ? 0.876 -8.861 -11.310 1.00 72.69 126 SER A O 1
ATOM 962 N N . HIS A 1 127 ? -0.089 -8.291 -13.248 1.00 83.75 127 HIS A N 1
ATOM 963 C CA . HIS A 1 127 ? -1.184 -7.509 -12.663 1.00 83.75 127 HIS A CA 1
ATOM 964 C C . HIS A 1 127 ? -2.579 -8.016 -13.034 1.00 83.75 127 HIS A C 1
ATOM 966 O O . HIS A 1 127 ? -3.580 -7.316 -12.849 1.00 83.75 127 HIS A O 1
ATOM 972 N N . ASP A 1 128 ? -2.675 -9.251 -13.519 1.00 79.56 128 ASP A N 1
ATOM 973 C CA . ASP A 1 128 ? -3.959 -9.841 -13.870 1.00 79.56 128 ASP A CA 1
ATOM 974 C C . ASP A 1 128 ? -4.843 -10.038 -12.624 1.00 79.56 128 ASP A C 1
ATOM 976 O O . ASP A 1 128 ? -4.390 -10.291 -11.503 1.00 79.56 128 ASP A O 1
ATOM 980 N N . GLY A 1 129 ? -6.151 -9.898 -12.820 1.00 81.62 129 GLY A N 1
ATOM 981 C CA . GLY A 1 129 ? -7.179 -10.147 -11.819 1.00 81.62 129 GLY A CA 1
ATOM 982 C C . GLY A 1 129 ? -7.231 -9.135 -10.675 1.00 81.62 129 GLY A C 1
ATOM 983 O O . GLY A 1 129 ? -7.985 -9.370 -9.728 1.00 81.62 129 GLY A O 1
ATOM 984 N N . GLY A 1 130 ? -6.475 -8.030 -10.727 1.00 87.62 130 GLY A N 1
ATOM 985 C CA . GLY A 1 130 ? -6.459 -6.992 -9.685 1.00 87.62 130 GLY A CA 1
ATOM 986 C C . GLY A 1 130 ? -6.009 -7.486 -8.310 1.00 87.62 130 GLY A C 1
ATOM 987 O O . GLY A 1 130 ? -6.420 -6.929 -7.290 1.00 87.62 130 GLY A O 1
ATOM 988 N N . LEU A 1 131 ? -5.230 -8.568 -8.287 1.00 88.25 131 LEU A N 1
ATOM 989 C CA . LEU A 1 131 ? -4.694 -9.205 -7.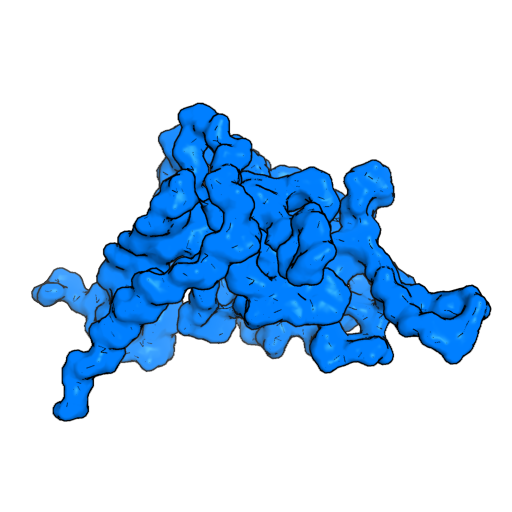081 1.00 88.25 131 LEU A CA 1
ATOM 990 C C . LEU A 1 131 ? -3.276 -8.739 -6.745 1.00 88.25 131 LEU A C 1
ATOM 992 O O . LEU A 1 131 ? -2.790 -9.020 -5.654 1.00 88.25 131 LEU A O 1
ATOM 996 N N . ASN A 1 132 ? -2.644 -8.026 -7.671 1.00 88.88 132 ASN A N 1
ATOM 997 C CA . ASN A 1 132 ? -1.265 -7.581 -7.597 1.00 88.88 132 ASN A CA 1
ATOM 998 C C . ASN A 1 132 ? -1.217 -6.053 -7.643 1.00 88.88 132 ASN A C 1
ATOM 1000 O O . ASN A 1 132 ? -1.993 -5.426 -8.373 1.00 88.88 132 ASN A O 1
ATOM 1004 N N . MET A 1 133 ? -0.344 -5.458 -6.839 1.00 92.94 133 MET A N 1
ATOM 1005 C CA . MET A 1 133 ? -0.271 -4.011 -6.655 1.00 92.94 133 MET A CA 1
ATOM 1006 C C . MET A 1 133 ? 1.180 -3.579 -6.491 1.00 92.94 133 MET A C 1
ATOM 1008 O O . MET A 1 133 ? 1.842 -4.043 -5.559 1.00 92.94 133 MET A O 1
ATOM 1012 N N . ASP A 1 134 ? 1.626 -2.629 -7.306 1.00 92.81 134 ASP A N 1
ATOM 1013 C CA . ASP A 1 134 ? 2.893 -1.947 -7.067 1.00 92.81 134 ASP A CA 1
ATOM 1014 C C . ASP A 1 134 ? 2.661 -0.769 -6.115 1.00 92.81 134 ASP A C 1
ATOM 1016 O O . ASP A 1 134 ? 1.855 0.137 -6.356 1.00 92.81 134 ASP A O 1
ATOM 1020 N N . LEU A 1 135 ? 3.359 -0.795 -4.983 1.00 95.75 135 LEU A N 1
ATOM 1021 C CA . LEU A 1 135 ? 3.248 0.189 -3.912 1.00 95.75 135 LEU A CA 1
ATOM 1022 C C . LEU A 1 135 ? 4.630 0.790 -3.647 1.00 95.75 135 LEU A C 1
ATOM 1024 O O . LEU A 1 135 ? 5.514 0.130 -3.104 1.00 95.75 135 LEU A O 1
ATOM 1028 N N . GLY A 1 136 ? 4.834 2.048 -4.029 1.00 95.31 136 GLY A N 1
ATOM 1029 C CA . GLY A 1 136 ? 6.089 2.770 -3.829 1.00 95.31 136 GLY A CA 1
ATOM 1030 C C . GLY A 1 136 ? 6.542 2.768 -2.368 1.00 95.31 136 GLY A C 1
ATOM 1031 O O . GLY A 1 136 ? 5.726 2.785 -1.451 1.00 95.31 136 GLY A O 1
ATOM 1032 N N . TYR A 1 137 ? 7.847 2.796 -2.116 1.00 97.31 137 TYR A N 1
ATOM 1033 C CA . TYR A 1 137 ? 8.336 2.850 -0.736 1.00 97.31 137 TYR A CA 1
ATOM 1034 C C . TYR A 1 137 ? 7.934 4.144 -0.014 1.00 97.31 137 TYR A C 1
ATOM 1036 O O . TYR A 1 137 ? 7.781 5.206 -0.621 1.00 97.31 137 TYR A O 1
ATOM 1044 N N . TYR A 1 138 ? 7.852 4.083 1.316 1.00 98.56 138 TYR A N 1
ATOM 1045 C CA . TYR A 1 138 ? 7.974 5.289 2.137 1.00 98.56 138 TYR A CA 1
ATOM 1046 C C . TYR A 1 138 ? 9.416 5.800 2.073 1.00 98.56 138 TYR A C 1
ATOM 1048 O O . TYR A 1 138 ? 10.342 5.071 2.436 1.00 98.56 138 TYR A O 1
ATOM 1056 N N . LEU A 1 139 ? 9.620 7.052 1.657 1.00 98.12 139 LEU A N 1
ATOM 1057 C CA . LEU A 1 139 ? 10.957 7.600 1.406 1.00 98.12 139 LEU A CA 1
ATOM 1058 C C . LEU A 1 139 ? 11.273 8.799 2.306 1.00 98.12 139 LEU A C 1
ATOM 1060 O O . LEU A 1 139 ? 10.410 9.608 2.640 1.00 98.12 139 LEU A O 1
ATOM 1064 N N . THR A 1 140 ? 12.544 8.941 2.671 1.00 98.06 140 THR A N 1
ATOM 1065 C CA . THR A 1 140 ? 13.092 10.132 3.340 1.00 98.06 140 THR A CA 1
ATOM 1066 C C . THR A 1 140 ? 13.554 11.198 2.344 1.00 98.06 140 THR A C 1
ATOM 1068 O O . THR A 1 140 ? 13.768 12.345 2.725 1.00 98.06 140 THR A O 1
ATOM 1071 N N . SER A 1 141 ? 13.722 10.835 1.069 1.00 96.50 141 SER A N 1
ATOM 1072 C CA . SER A 1 141 ? 14.181 11.710 -0.011 1.00 96.50 141 SER A CA 1
ATOM 1073 C C . SER A 1 141 ? 13.785 11.124 -1.366 1.00 96.50 141 SER A C 1
ATOM 1075 O O . SER A 1 141 ? 13.835 9.912 -1.545 1.00 96.50 141 SER A O 1
ATOM 1077 N N . THR A 1 142 ? 13.475 11.976 -2.344 1.00 94.81 142 THR A N 1
ATOM 1078 C CA . THR A 1 142 ? 13.341 11.593 -3.765 1.00 94.81 142 THR A CA 1
ATOM 1079 C C . THR A 1 142 ? 14.493 12.126 -4.621 1.00 94.81 142 THR A C 1
ATOM 1081 O O . THR A 1 142 ? 14.352 12.284 -5.834 1.00 94.81 142 THR A O 1
ATOM 1084 N N . LYS A 1 143 ? 15.618 12.508 -4.004 1.00 93.81 143 LYS A N 1
ATOM 1085 C CA . LYS A 1 143 ? 16.812 12.956 -4.733 1.00 93.81 143 LYS A CA 1
ATOM 1086 C C . LYS A 1 143 ? 17.585 11.743 -5.237 1.00 93.81 143 LYS A C 1
ATOM 1088 O O . LYS A 1 143 ? 18.160 11.024 -4.428 1.00 93.81 143 LYS A O 1
ATOM 1093 N N . GLY A 1 144 ? 17.596 11.533 -6.547 1.00 88.50 144 GLY A N 1
ATOM 1094 C CA . GLY A 1 144 ? 18.356 10.465 -7.193 1.00 88.50 144 GLY A CA 1
ATOM 1095 C C . GLY A 1 144 ? 19.712 10.917 -7.720 1.00 88.50 144 GLY A C 1
ATOM 1096 O O . GLY A 1 144 ? 20.022 12.109 -7.772 1.00 88.50 144 GLY A O 1
ATOM 1097 N N . LYS A 1 145 ? 20.517 9.946 -8.161 1.00 87.88 145 LYS A N 1
ATOM 1098 C CA . LYS A 1 145 ? 21.820 10.198 -8.799 1.00 87.88 145 LYS A CA 1
ATOM 1099 C C . LYS A 1 145 ? 21.695 10.777 -10.210 1.00 87.88 145 LYS A C 1
ATOM 1101 O O . LYS A 1 145 ? 22.520 11.596 -10.607 1.00 87.88 145 LYS A O 1
ATOM 1106 N N . VAL A 1 146 ? 20.691 10.328 -10.968 1.00 86.25 146 VAL A N 1
ATOM 1107 C CA . VAL A 1 146 ? 20.494 10.689 -12.385 1.00 86.25 146 VAL A CA 1
ATOM 1108 C C . VAL A 1 146 ? 19.314 11.638 -12.574 1.00 86.25 146 VAL A C 1
ATOM 1110 O O . VAL A 1 146 ? 19.418 12.596 -13.337 1.00 86.25 146 VAL A O 1
ATOM 1113 N N . PHE A 1 147 ? 18.202 11.403 -11.879 1.00 83.62 147 PHE A N 1
ATOM 1114 C CA . PHE A 1 147 ? 17.003 12.234 -11.969 1.00 83.62 147 PHE A CA 1
ATOM 1115 C C . PHE A 1 147 ? 16.407 12.533 -10.592 1.00 83.62 147 PHE A C 1
ATOM 1117 O O . PHE A 1 147 ? 16.786 11.966 -9.570 1.00 83.62 147 PHE A O 1
ATOM 1124 N N . SER A 1 148 ? 15.497 13.501 -10.557 1.00 87.44 148 SER A N 1
ATOM 1125 C CA . SER A 1 148 ? 14.682 13.843 -9.392 1.00 87.44 148 SER A CA 1
ATOM 1126 C C . SER A 1 148 ? 13.325 14.360 -9.901 1.00 87.44 148 SER A C 1
ATOM 1128 O O . SER A 1 148 ? 13.331 15.253 -10.751 1.00 87.44 148 SER A O 1
ATOM 1130 N N . PRO A 1 149 ? 12.179 13.838 -9.424 1.00 89.94 149 PRO A N 1
ATOM 1131 C CA . PRO A 1 149 ? 12.047 12.859 -8.347 1.00 89.94 149 PRO A CA 1
ATOM 1132 C C . PRO A 1 149 ? 12.462 11.447 -8.775 1.00 89.94 149 PRO A C 1
ATOM 1134 O O . PRO A 1 149 ? 12.118 10.988 -9.857 1.00 89.94 149 PRO A O 1
ATOM 1137 N N . ASP A 1 150 ? 13.183 10.771 -7.890 1.00 91.19 150 ASP A N 1
ATOM 1138 C CA . ASP A 1 150 ? 13.576 9.375 -7.998 1.00 91.19 150 ASP A CA 1
ATOM 1139 C C . ASP A 1 150 ? 12.993 8.590 -6.823 1.00 91.19 150 ASP A C 1
ATOM 1141 O O . ASP A 1 150 ? 13.343 8.822 -5.661 1.00 91.19 150 ASP A O 1
ATOM 1145 N N . LEU A 1 151 ? 12.083 7.675 -7.155 1.00 92.56 151 LEU A N 1
ATOM 1146 C CA . LEU A 1 151 ? 11.296 6.910 -6.195 1.00 92.56 151 LEU A CA 1
ATOM 1147 C C . LEU A 1 151 ? 11.996 5.627 -5.722 1.00 92.56 151 LEU A C 1
ATOM 1149 O O . LEU A 1 151 ? 11.378 4.832 -5.024 1.00 92.56 151 LEU A O 1
ATOM 1153 N N . ALA A 1 152 ? 13.263 5.405 -6.088 1.00 93.12 152 ALA A N 1
ATOM 1154 C CA . ALA A 1 152 ? 14.015 4.260 -5.590 1.00 93.12 152 ALA A CA 1
ATOM 1155 C C . ALA A 1 152 ? 14.260 4.364 -4.077 1.00 93.12 152 ALA A C 1
ATOM 1157 O O . ALA A 1 152 ? 14.454 5.455 -3.537 1.00 93.12 152 ALA A O 1
ATOM 1158 N N . ALA A 1 153 ? 14.345 3.225 -3.396 1.00 95.00 153 ALA A N 1
ATOM 1159 C CA . ALA A 1 153 ? 14.767 3.119 -2.003 1.00 95.00 153 ALA A CA 1
ATOM 1160 C C . ALA A 1 153 ? 16.255 3.465 -1.808 1.00 95.00 153 ALA A C 1
ATOM 1162 O O . ALA A 1 153 ? 16.668 3.771 -0.692 1.00 95.00 153 ALA A O 1
ATOM 1163 N N . CYS A 1 154 ? 17.053 3.438 -2.876 1.00 93.81 154 CYS A N 1
ATOM 1164 C CA . CYS A 1 154 ? 18.495 3.684 -2.883 1.00 93.81 154 CYS A CA 1
ATOM 1165 C C . CYS A 1 154 ? 18.876 4.766 -3.897 1.00 93.81 154 CYS A C 1
ATOM 1167 O O . CYS A 1 154 ? 18.203 4.946 -4.906 1.00 93.81 154 CYS A O 1
ATOM 1169 N N . THR A 1 155 ? 19.966 5.486 -3.645 1.00 93.50 155 THR A N 1
ATOM 1170 C CA . THR A 1 155 ? 20.551 6.472 -4.573 1.00 93.50 155 THR A CA 1
ATOM 1171 C C . THR A 1 155 ? 21.368 5.796 -5.679 1.00 93.50 155 THR A C 1
ATOM 1173 O O . THR A 1 155 ? 21.449 6.282 -6.808 1.00 93.50 155 THR A O 1
ATOM 1176 N N . GLU A 1 156 ? 21.988 4.659 -5.362 1.00 90.94 156 GLU A N 1
ATOM 1177 C CA . GLU A 1 156 ? 22.845 3.898 -6.269 1.00 90.94 156 GLU A CA 1
ATOM 1178 C C . GLU A 1 156 ? 22.073 2.713 -6.856 1.00 90.94 156 GLU A C 1
ATOM 1180 O O . GLU A 1 156 ? 22.092 1.614 -6.307 1.00 90.94 156 GLU A O 1
ATOM 1185 N N . HIS A 1 157 ? 21.393 2.944 -7.979 1.00 87.94 157 HIS A N 1
ATOM 1186 C CA . HIS A 1 157 ? 20.675 1.914 -8.739 1.00 87.94 157 HIS A CA 1
ATOM 1187 C C . HIS A 1 157 ? 20.823 2.085 -10.253 1.00 87.94 157 HIS A C 1
ATOM 1189 O O . HIS A 1 157 ? 20.084 1.485 -11.005 1.00 87.94 157 HIS A O 1
ATOM 1195 N N . PHE A 1 158 ? 21.798 2.856 -10.740 1.00 86.44 158 PHE A N 1
ATOM 1196 C CA . PHE A 1 158 ? 22.066 2.954 -12.178 1.00 86.44 158 PHE A CA 1
ATOM 1197 C C . PHE A 1 158 ? 23.326 2.185 -12.546 1.00 86.44 158 PHE A C 1
ATOM 1199 O O . PHE A 1 158 ? 24.393 2.406 -11.964 1.00 86.44 158 PHE A O 1
ATOM 1206 N N . LYS A 1 159 ? 23.237 1.331 -13.567 1.00 81.31 159 LYS A N 1
ATOM 1207 C CA . LYS A 1 159 ? 24.421 0.759 -14.208 1.00 81.31 159 LYS A CA 1
ATOM 1208 C C . LYS A 1 159 ? 25.104 1.860 -15.014 1.00 81.31 159 LYS A C 1
ATOM 1210 O O . LYS A 1 159 ? 24.504 2.492 -15.885 1.00 81.31 159 LYS A O 1
ATOM 1215 N N . THR A 1 160 ? 26.382 2.092 -14.742 1.00 67.44 160 THR A N 1
ATOM 1216 C CA . THR A 1 160 ? 27.202 2.959 -15.588 1.00 67.44 160 THR A CA 1
ATOM 1217 C C . THR A 1 160 ? 27.606 2.201 -16.858 1.00 67.44 160 THR A C 1
ATOM 1219 O O . THR A 1 160 ? 28.027 1.044 -16.761 1.00 67.44 160 THR A O 1
ATOM 1222 N N . PRO A 1 161 ? 27.501 2.810 -18.058 1.00 60.28 161 PRO A N 1
ATOM 1223 C CA . PRO A 1 161 ? 27.919 2.149 -19.288 1.00 60.28 161 PRO A CA 1
ATOM 1224 C C . PRO A 1 161 ? 29.403 1.772 -19.216 1.00 60.28 161 PRO A C 1
ATOM 1226 O O . PRO A 1 161 ? 30.269 2.644 -19.100 1.00 60.28 161 PRO A O 1
ATOM 1229 N N . LYS A 1 162 ? 29.715 0.476 -19.308 1.00 54.12 162 LYS A N 1
ATOM 1230 C CA . LYS A 1 162 ? 31.073 0.034 -19.638 1.00 54.12 162 LYS A CA 1
ATOM 1231 C C . LYS A 1 162 ? 31.272 0.302 -21.128 1.00 54.12 162 LYS A C 1
ATOM 1233 O O . LYS A 1 162 ? 30.693 -0.389 -21.951 1.00 54.12 162 LYS A O 1
ATOM 1238 N N . GLU A 1 163 ? 32.052 1.335 -21.435 1.00 46.12 163 GLU A N 1
ATOM 1239 C CA . GLU A 1 163 ? 32.550 1.655 -22.780 1.00 46.12 163 GLU A CA 1
ATOM 1240 C C . GLU A 1 163 ? 31.465 1.946 -23.836 1.00 46.12 163 GLU A C 1
ATOM 1242 O O . GLU A 1 163 ? 31.139 1.118 -24.671 1.00 46.12 163 GLU A O 1
ATOM 1247 N N . ILE A 1 164 ? 30.923 3.167 -23.803 1.00 41.59 164 ILE A N 1
ATOM 1248 C CA . ILE A 1 164 ? 30.738 4.107 -24.930 1.00 41.59 164 ILE A CA 1
ATOM 1249 C C . ILE A 1 164 ? 30.134 5.362 -24.288 1.00 41.59 164 ILE A C 1
ATOM 1251 O O . ILE A 1 164 ? 29.053 5.332 -23.703 1.00 41.59 164 ILE A O 1
ATOM 1255 N N . SER A 1 165 ? 30.854 6.476 -24.375 1.00 52.44 165 SER A N 1
ATOM 1256 C CA . SER A 1 165 ? 30.633 7.754 -23.682 1.00 52.44 165 SER A CA 1
ATOM 1257 C C . SER A 1 165 ? 29.358 8.529 -24.072 1.00 52.44 165 SER A C 1
ATOM 1259 O O . SER A 1 165 ? 29.344 9.758 -24.016 1.00 52.44 165 SER A O 1
ATOM 1261 N N . LYS A 1 166 ? 28.283 7.846 -24.489 1.00 51.56 166 LYS A N 1
ATOM 1262 C CA . LYS A 1 166 ? 27.011 8.457 -24.918 1.00 51.56 166 LYS A CA 1
ATOM 1263 C C . LYS A 1 166 ? 25.742 7.654 -24.591 1.00 51.56 166 LYS A C 1
ATOM 1265 O O . LYS A 1 166 ? 24.660 8.135 -24.917 1.00 51.56 166 LYS A O 1
ATOM 1270 N N . ALA A 1 167 ? 25.829 6.465 -23.990 1.00 59.25 167 ALA A N 1
ATOM 1271 C CA . ALA A 1 167 ? 24.622 5.743 -23.580 1.00 59.25 167 ALA A CA 1
ATOM 1272 C C . ALA A 1 167 ? 24.010 6.392 -22.319 1.00 59.25 167 ALA A C 1
ATOM 1274 O O . ALA A 1 167 ? 24.769 6.758 -21.415 1.00 59.25 167 ALA A O 1
ATOM 1275 N N . PRO A 1 168 ? 22.675 6.565 -22.241 1.00 66.44 168 PRO A N 1
ATOM 1276 C CA . PRO A 1 168 ? 22.034 7.004 -21.006 1.00 66.44 168 PRO A CA 1
ATOM 1277 C C . PRO A 1 168 ? 22.321 6.000 -19.883 1.00 66.44 168 PRO A C 1
ATOM 1279 O O . PRO A 1 168 ? 22.553 4.819 -20.145 1.00 66.44 168 PRO A O 1
ATOM 1282 N N . ALA A 1 169 ? 22.327 6.480 -18.638 1.00 73.31 169 ALA A N 1
ATOM 1283 C CA . ALA A 1 169 ? 22.415 5.609 -17.474 1.00 73.31 169 ALA A CA 1
ATOM 1284 C C . ALA A 1 169 ? 21.268 4.586 -17.527 1.00 73.31 169 ALA A C 1
ATOM 1286 O O . ALA A 1 169 ? 20.108 4.973 -17.672 1.00 73.31 169 ALA A O 1
ATOM 1287 N N . GLU A 1 170 ? 21.603 3.299 -17.467 1.00 80.31 170 GLU A N 1
ATOM 1288 C CA . GLU A 1 170 ? 20.610 2.227 -17.479 1.00 80.31 170 GLU A CA 1
ATOM 1289 C C . GLU A 1 170 ? 20.155 2.002 -16.047 1.00 80.31 170 GLU A C 1
ATOM 1291 O O . GLU A 1 170 ? 20.982 1.782 -15.157 1.00 80.31 170 GLU A O 1
ATOM 1296 N N . ASP A 1 171 ? 18.849 2.077 -15.832 1.00 79.56 171 ASP A N 1
ATOM 1297 C CA . ASP A 1 171 ? 18.275 1.747 -14.544 1.00 79.56 171 ASP A CA 1
ATOM 1298 C C . ASP A 1 171 ? 18.554 0.277 -14.230 1.00 79.56 171 ASP A C 1
ATOM 1300 O O . ASP A 1 171 ? 18.245 -0.630 -15.012 1.00 79.56 171 ASP A O 1
ATOM 1304 N N . ALA A 1 172 ? 19.251 0.046 -13.125 1.00 80.38 172 ALA A N 1
ATOM 1305 C CA . ALA A 1 172 ? 19.466 -1.294 -12.645 1.00 80.38 172 ALA A CA 1
ATOM 1306 C C . ALA A 1 172 ? 18.136 -1.827 -12.153 1.00 80.38 172 ALA A C 1
ATOM 1308 O O . ALA A 1 172 ? 17.194 -1.126 -11.845 1.00 80.38 172 ALA A O 1
ATOM 1309 N N . SER A 1 173 ? 18.069 -3.131 -12.090 1.00 77.19 173 SER A N 1
ATOM 1310 C CA . SER A 1 173 ? 16.839 -3.829 -11.807 1.00 77.19 173 SER A CA 1
ATOM 1311 C C . SER A 1 173 ? 16.608 -3.873 -10.262 1.00 77.19 173 SER A C 1
ATOM 1313 O O . SER A 1 173 ? 15.505 -4.041 -9.748 1.00 77.19 173 SER A O 1
ATOM 1315 N N . GLN A 1 174 ? 17.655 -3.584 -9.486 1.00 83.94 174 GLN A N 1
ATOM 1316 C CA . GLN A 1 174 ? 17.705 -3.594 -8.024 1.00 83.94 174 GLN A CA 1
ATOM 1317 C C . GLN A 1 174 ? 18.608 -2.466 -7.512 1.00 83.94 174 GLN A C 1
ATOM 1319 O O . GLN A 1 174 ? 19.404 -1.898 -8.270 1.00 83.94 174 GLN A O 1
ATOM 1324 N N . CYS A 1 175 ? 18.585 -2.232 -6.205 1.00 88.75 175 CYS A N 1
ATOM 1325 C CA . CYS A 1 175 ? 19.588 -1.411 -5.549 1.00 88.75 175 CYS A CA 1
ATOM 1326 C C . CYS A 1 175 ? 20.997 -2.001 -5.720 1.00 88.75 175 CYS A C 1
ATOM 1328 O O . CYS A 1 175 ? 21.252 -3.166 -5.422 1.00 88.75 175 CYS A O 1
ATOM 1330 N N . LEU A 1 176 ? 21.937 -1.183 -6.203 1.00 88.56 176 LEU A N 1
ATOM 1331 C CA . LEU A 1 176 ? 23.364 -1.525 -6.295 1.00 88.56 176 LEU A CA 1
ATOM 1332 C C . LEU A 1 176 ? 24.139 -1.103 -5.038 1.00 88.56 176 LEU A C 1
ATOM 1334 O O . LEU A 1 176 ? 25.235 -1.603 -4.785 1.00 88.56 176 LEU A O 1
ATOM 1338 N N . GLY A 1 177 ? 23.580 -0.168 -4.267 1.00 89.75 177 GLY A N 1
ATOM 1339 C CA . GLY A 1 177 ? 24.065 0.260 -2.958 1.00 89.75 177 GLY A CA 1
ATOM 1340 C C . GLY A 1 177 ? 22.987 0.135 -1.882 1.00 89.75 177 GLY A C 1
ATOM 1341 O O . GLY A 1 177 ? 21.920 -0.412 -2.121 1.00 89.75 177 GLY A O 1
ATOM 1342 N N . ALA A 1 178 ? 23.260 0.657 -0.687 1.00 93.81 178 ALA A N 1
ATOM 1343 C CA . ALA A 1 178 ? 22.299 0.621 0.414 1.00 93.81 178 AL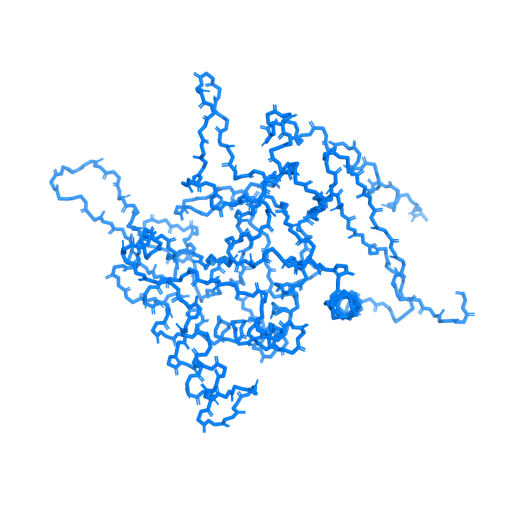A A CA 1
ATOM 1344 C C . ALA A 1 178 ? 20.982 1.340 0.058 1.00 93.81 178 ALA A C 1
ATOM 1346 O O . ALA A 1 178 ? 20.999 2.340 -0.656 1.00 93.81 178 ALA A O 1
ATOM 1347 N N . ALA A 1 179 ? 19.864 0.875 0.624 1.00 95.62 179 ALA A N 1
ATOM 1348 C CA . ALA A 1 179 ? 18.559 1.540 0.567 1.00 95.62 179 ALA A CA 1
ATOM 1349 C C . ALA A 1 179 ? 18.523 2.806 1.457 1.00 95.62 179 ALA A C 1
ATOM 1351 O O . ALA A 1 179 ? 17.804 2.879 2.453 1.00 95.62 179 ALA A O 1
ATOM 1352 N N . ASP A 1 180 ? 19.359 3.792 1.129 1.00 97.44 180 ASP A N 1
ATOM 1353 C CA . ASP A 1 180 ? 19.628 5.011 1.902 1.00 97.44 180 ASP A CA 1
ATOM 1354 C C . ASP A 1 180 ? 18.483 6.036 1.901 1.00 97.44 180 ASP A C 1
ATOM 1356 O O . ASP A 1 180 ? 18.413 6.877 2.800 1.00 97.44 180 ASP A O 1
ATOM 1360 N N . LYS A 1 181 ? 17.560 5.948 0.939 1.00 97.69 181 LYS A N 1
ATOM 1361 C CA . LYS A 1 181 ? 16.358 6.792 0.862 1.00 97.69 181 LYS A CA 1
ATOM 1362 C C . LYS A 1 181 ? 15.141 6.165 1.542 1.00 97.69 181 LYS A C 1
ATOM 1364 O O . LYS A 1 181 ? 14.125 6.840 1.691 1.00 97.69 181 LYS A O 1
ATOM 1369 N N . LEU A 1 182 ? 15.206 4.903 1.967 1.00 98.44 182 LEU A N 1
ATOM 1370 C CA . LEU A 1 182 ? 14.080 4.214 2.597 1.00 98.44 182 LEU A CA 1
ATOM 1371 C C . LEU A 1 182 ? 13.772 4.787 3.989 1.00 98.44 182 LEU A C 1
ATOM 1373 O O . LEU A 1 182 ? 14.624 4.803 4.880 1.00 98.44 182 LEU A O 1
ATOM 1377 N N . SER A 1 183 ? 12.512 5.150 4.238 1.00 98.56 183 SER A N 1
ATOM 1378 C CA . SER A 1 183 ? 12.025 5.340 5.605 1.00 98.56 183 SER A CA 1
ATOM 1379 C C . SER A 1 183 ? 11.745 3.987 6.246 1.00 98.56 183 SER A C 1
ATOM 1381 O O . SER A 1 183 ? 10.630 3.462 6.209 1.00 98.56 183 SER A O 1
ATOM 1383 N N . VAL A 1 184 ? 12.783 3.415 6.859 1.00 98.56 184 VAL A N 1
ATOM 1384 C CA . VAL A 1 184 ? 12.732 2.067 7.445 1.00 98.56 184 VAL A CA 1
ATOM 1385 C C . VAL A 1 184 ? 11.587 1.930 8.447 1.00 98.56 184 VAL A C 1
ATOM 1387 O O . VAL A 1 184 ? 10.887 0.921 8.433 1.00 98.56 184 VAL A O 1
ATOM 1390 N N . ARG A 1 185 ? 11.348 2.937 9.299 1.00 98.44 185 ARG A N 1
ATOM 1391 C CA . ARG A 1 185 ? 10.292 2.872 10.323 1.00 98.44 185 ARG A CA 1
ATOM 1392 C C . ARG A 1 185 ? 8.890 2.870 9.716 1.00 98.44 185 ARG A C 1
ATOM 1394 O O . ARG A 1 185 ? 8.093 2.017 10.093 1.00 98.44 185 ARG A O 1
ATOM 1401 N N . HIS A 1 186 ? 8.597 3.777 8.783 1.00 98.81 186 HIS A N 1
ATOM 1402 C CA . HIS A 1 186 ? 7.287 3.825 8.125 1.00 98.81 186 HIS A CA 1
ATOM 1403 C C . HIS A 1 186 ? 7.039 2.559 7.306 1.00 98.81 186 HIS A C 1
ATOM 1405 O O . HIS A 1 186 ? 6.015 1.910 7.501 1.00 98.81 186 HIS A O 1
ATOM 1411 N N . GLN A 1 187 ? 8.010 2.142 6.486 1.00 98.81 187 GLN A N 1
ATOM 1412 C CA . GLN A 1 187 ? 7.873 0.939 5.662 1.00 98.81 187 GLN A CA 1
ATOM 1413 C C . GLN A 1 187 ? 7.684 -0.327 6.508 1.00 98.81 187 GLN A C 1
ATOM 1415 O O . GLN A 1 187 ? 6.815 -1.146 6.214 1.00 98.81 187 GLN A O 1
ATOM 1420 N N . SER A 1 188 ? 8.469 -0.485 7.578 1.00 98.75 188 SER A N 1
ATOM 1421 C CA . SER A 1 188 ? 8.369 -1.659 8.455 1.00 98.75 188 SER A CA 1
ATOM 1422 C C . SER A 1 188 ? 7.031 -1.713 9.180 1.00 98.75 188 SER A C 1
ATOM 1424 O O . SER A 1 188 ? 6.481 -2.795 9.363 1.00 98.75 188 SER A O 1
ATOM 1426 N N . PHE A 1 189 ? 6.497 -0.564 9.602 1.00 98.81 189 PHE A N 1
ATOM 1427 C CA . PHE A 1 189 ? 5.206 -0.521 10.281 1.00 98.81 189 PHE A CA 1
ATOM 1428 C C . PHE A 1 189 ? 4.051 -0.804 9.321 1.00 98.81 189 PHE A C 1
ATOM 1430 O O . PHE A 1 189 ? 3.166 -1.582 9.658 1.00 98.81 189 PHE A O 1
ATOM 1437 N N . PHE A 1 190 ? 4.099 -0.259 8.106 1.00 98.88 190 PHE A N 1
ATOM 1438 C CA . PHE A 1 190 ? 3.122 -0.567 7.065 1.00 98.88 190 PHE A CA 1
ATOM 1439 C C . PHE A 1 190 ? 3.039 -2.075 6.784 1.00 98.88 190 PHE A C 1
ATOM 1441 O O . PHE A 1 190 ? 1.956 -2.659 6.810 1.00 98.88 190 PHE A O 1
ATOM 1448 N N . LEU A 1 191 ? 4.191 -2.729 6.599 1.00 98.69 191 LEU A N 1
ATOM 1449 C CA . LEU A 1 191 ? 4.265 -4.177 6.372 1.00 98.69 191 LEU A CA 1
ATOM 1450 C C . LEU A 1 191 ? 3.818 -4.982 7.603 1.00 98.69 191 LEU A C 1
ATOM 1452 O O . LEU A 1 191 ? 3.131 -5.994 7.464 1.00 98.69 191 LEU A O 1
ATOM 1456 N N . LEU A 1 192 ? 4.144 -4.512 8.812 1.00 98.62 192 LEU A N 1
ATOM 1457 C CA . LEU A 1 192 ? 3.651 -5.098 10.059 1.00 98.62 192 LEU A CA 1
ATOM 1458 C C . LEU A 1 192 ? 2.118 -5.042 10.150 1.00 98.62 192 LEU A C 1
ATOM 1460 O O . LEU A 1 192 ? 1.496 -6.043 10.506 1.00 98.62 192 LEU A O 1
ATOM 1464 N N . GLU A 1 193 ? 1.498 -3.910 9.815 1.00 98.50 193 GLU A N 1
ATOM 1465 C CA . GLU A 1 193 ? 0.038 -3.767 9.829 1.00 98.50 193 GLU A CA 1
ATOM 1466 C C . GLU A 1 193 ? -0.636 -4.627 8.758 1.00 98.50 193 GLU A C 1
ATOM 1468 O O . GLU A 1 193 ? -1.637 -5.279 9.056 1.00 98.50 193 GLU A O 1
ATOM 1473 N N . LEU A 1 194 ? -0.062 -4.732 7.554 1.00 98.25 194 LEU A N 1
ATOM 1474 C CA . LEU A 1 194 ? -0.542 -5.682 6.544 1.00 98.25 194 LEU A CA 1
ATOM 1475 C C . LEU A 1 194 ? -0.515 -7.126 7.063 1.00 98.25 194 LEU A C 1
ATOM 1477 O O . LEU A 1 194 ? -1.506 -7.846 6.929 1.00 98.25 194 LEU A O 1
ATOM 1481 N N . ALA A 1 195 ? 0.577 -7.548 7.708 1.00 97.75 195 ALA A N 1
ATOM 1482 C CA . ALA A 1 195 ? 0.682 -8.890 8.281 1.00 97.75 195 ALA A CA 1
ATOM 1483 C C . ALA A 1 195 ? -0.323 -9.127 9.416 1.00 97.75 195 ALA A C 1
ATOM 1485 O O . ALA A 1 195 ? -0.929 -10.199 9.492 1.00 97.75 195 ALA A O 1
ATOM 1486 N N . LYS A 1 196 ? -0.543 -8.126 10.277 1.00 97.69 196 LYS A N 1
ATOM 1487 C CA . LYS A 1 196 ? -1.551 -8.185 11.345 1.00 97.69 196 LYS A CA 1
ATOM 1488 C C . LYS A 1 196 ? -2.958 -8.313 10.774 1.00 97.69 196 LYS A C 1
ATOM 1490 O O . LYS A 1 196 ? -3.688 -9.198 11.209 1.00 97.69 196 LYS A O 1
ATOM 1495 N N . ILE A 1 197 ? -3.311 -7.509 9.769 1.00 96.94 197 ILE A N 1
ATOM 1496 C CA . ILE A 1 197 ? -4.605 -7.605 9.078 1.00 96.94 197 ILE A CA 1
ATOM 1497 C C . ILE A 1 197 ? -4.760 -8.988 8.435 1.00 96.94 197 ILE A C 1
ATOM 1499 O O . ILE A 1 197 ? -5.781 -9.642 8.644 1.00 96.94 197 ILE A O 1
ATOM 1503 N N . ASN A 1 198 ? -3.745 -9.465 7.707 1.00 96.50 198 ASN A N 1
ATOM 1504 C CA . ASN A 1 198 ? -3.762 -10.785 7.073 1.00 96.50 198 ASN A CA 1
ATOM 1505 C C . ASN A 1 198 ? -4.009 -11.901 8.100 1.00 96.50 198 ASN A C 1
ATOM 1507 O O . ASN A 1 198 ? -4.847 -12.776 7.897 1.00 96.50 198 ASN A O 1
ATOM 1511 N N . ARG A 1 199 ? -3.324 -11.849 9.244 1.00 95.62 199 ARG A N 1
ATOM 1512 C CA . ARG A 1 199 ? -3.476 -12.835 10.317 1.00 95.62 199 ARG A CA 1
ATOM 1513 C C . ARG A 1 199 ? -4.834 -12.749 11.018 1.00 95.62 199 ARG A C 1
ATOM 1515 O O . ARG A 1 199 ? -5.464 -13.776 11.228 1.00 95.62 199 ARG A O 1
ATOM 1522 N N . GLU A 1 200 ? -5.268 -11.554 11.408 1.00 95.56 200 GLU A N 1
ATOM 1523 C CA . GLU A 1 200 ? -6.477 -11.351 12.221 1.00 95.56 200 GLU A CA 1
ATOM 1524 C C . GLU A 1 200 ? -7.768 -11.600 11.433 1.00 95.56 200 GLU A C 1
ATOM 1526 O O . GLU A 1 200 ? -8.739 -12.125 11.979 1.00 95.56 200 GLU A O 1
ATOM 1531 N N . TYR A 1 201 ? -7.798 -11.211 10.157 1.00 95.50 201 TYR A N 1
ATOM 1532 C CA . TYR A 1 201 ? -9.018 -11.233 9.347 1.00 95.50 201 TYR A CA 1
ATOM 1533 C C . TYR A 1 201 ? -9.073 -12.406 8.371 1.00 95.50 201 TYR A C 1
ATOM 1535 O O . TYR A 1 201 ? -10.171 -12.793 7.968 1.00 95.50 201 TYR A O 1
ATOM 1543 N N . PHE A 1 202 ? -7.921 -12.963 7.997 1.00 94.88 202 PHE A N 1
ATOM 1544 C CA . PHE A 1 202 ? -7.825 -13.946 6.920 1.00 94.88 202 PHE A CA 1
ATOM 1545 C C . PHE A 1 202 ? -7.045 -15.201 7.298 1.00 94.88 202 PHE A C 1
ATOM 1547 O O . PHE A 1 202 ? -6.696 -15.964 6.408 1.00 94.88 202 PHE A O 1
ATOM 1554 N N . ASP A 1 203 ? -6.754 -15.430 8.582 1.00 93.81 203 ASP A N 1
ATOM 1555 C CA . ASP A 1 203 ? -5.979 -16.589 9.050 1.00 93.81 203 ASP A CA 1
ATOM 1556 C C . ASP A 1 203 ? -4.621 -16.740 8.328 1.00 93.81 203 ASP A C 1
ATOM 1558 O O . ASP A 1 203 ? -4.106 -17.841 8.162 1.00 93.81 203 ASP A O 1
ATOM 1562 N N . SER A 1 204 ? -4.035 -15.614 7.902 1.00 93.19 204 SER A N 1
ATOM 1563 C CA . SER A 1 204 ? -2.829 -15.534 7.065 1.00 93.19 204 SER A CA 1
ATOM 1564 C C . SER A 1 204 ? -2.980 -16.030 5.613 1.00 93.19 204 SER A C 1
ATOM 1566 O O . SER A 1 204 ? -1.976 -16.128 4.913 1.00 93.19 204 SER A O 1
ATOM 1568 N N . ASP A 1 205 ? -4.202 -16.258 5.123 1.00 92.25 205 ASP A N 1
ATOM 1569 C CA . ASP A 1 205 ? -4.473 -16.799 3.783 1.00 92.25 205 ASP A CA 1
ATOM 1570 C C . ASP A 1 205 ? -4.602 -15.741 2.669 1.00 92.25 205 ASP A C 1
ATOM 1572 O O . ASP A 1 205 ? -4.723 -16.113 1.505 1.00 92.25 205 ASP A O 1
ATOM 1576 N N . LEU A 1 206 ? -4.623 -14.435 2.964 1.00 93.75 206 LEU A N 1
ATOM 1577 C CA . LEU A 1 206 ? -4.840 -13.408 1.932 1.00 93.75 206 LEU A CA 1
ATOM 1578 C C . LEU A 1 206 ? -3.551 -12.993 1.218 1.00 93.75 206 LEU A C 1
ATOM 1580 O O . LEU A 1 206 ? -3.536 -12.950 -0.007 1.00 93.75 206 LEU A O 1
ATOM 1584 N N . ILE A 1 207 ? -2.495 -12.641 1.951 1.00 94.38 207 ILE A N 1
ATOM 1585 C CA . ILE A 1 207 ? -1.232 -12.199 1.336 1.00 94.38 207 ILE A CA 1
ATOM 1586 C C . ILE A 1 207 ? -0.451 -13.436 0.902 1.00 94.38 207 ILE A C 1
ATOM 1588 O O . ILE A 1 207 ? -0.102 -14.269 1.737 1.00 94.38 207 ILE A O 1
ATOM 1592 N N . GLU A 1 208 ? -0.209 -13.558 -0.401 1.00 90.62 208 GLU A N 1
ATOM 1593 C CA . GLU A 1 208 ? 0.558 -14.662 -0.977 1.00 90.62 208 GLU A CA 1
ATOM 1594 C C . GLU A 1 208 ? 2.049 -14.347 -0.979 1.00 90.62 208 GLU A C 1
ATOM 1596 O O . GLU A 1 208 ? 2.844 -15.167 -0.530 1.00 90.62 208 GLU A O 1
ATOM 1601 N N . GLU A 1 209 ? 2.404 -13.159 -1.463 1.00 91.50 209 GLU A N 1
ATOM 1602 C CA . GLU A 1 209 ? 3.785 -12.777 -1.728 1.00 91.50 209 GLU A CA 1
ATOM 1603 C C . GLU A 1 209 ? 3.952 -11.254 -1.673 1.00 91.50 209 GLU A C 1
ATOM 1605 O O . GLU A 1 209 ? 3.028 -10.490 -1.971 1.00 91.50 209 GLU A O 1
ATOM 1610 N N . ILE A 1 210 ? 5.144 -10.817 -1.271 1.00 93.38 210 ILE A N 1
ATOM 1611 C CA . ILE A 1 210 ? 5.573 -9.423 -1.290 1.00 93.38 210 ILE A CA 1
ATOM 1612 C C . ILE A 1 210 ? 6.940 -9.348 -1.981 1.00 93.38 210 ILE A C 1
ATOM 1614 O O . ILE A 1 210 ? 7.971 -9.648 -1.375 1.00 93.38 210 ILE A O 1
ATOM 1618 N N . GLY A 1 211 ? 6.952 -8.920 -3.242 1.00 91.06 211 GLY A N 1
ATOM 1619 C CA . GLY A 1 211 ? 8.170 -8.557 -3.959 1.00 91.06 211 GLY A CA 1
ATOM 1620 C C . GLY A 1 211 ? 8.812 -7.333 -3.310 1.00 91.06 211 GLY A C 1
ATOM 1621 O O . GLY A 1 211 ? 8.149 -6.318 -3.100 1.00 91.06 211 GLY A O 1
ATOM 1622 N N . ILE A 1 212 ? 10.085 -7.431 -2.932 1.00 92.44 212 ILE A N 1
ATOM 1623 C CA . ILE A 1 212 ? 10.812 -6.352 -2.249 1.00 92.44 212 ILE A CA 1
ATOM 1624 C C . ILE A 1 212 ? 12.298 -6.400 -2.606 1.00 92.44 212 ILE A C 1
ATOM 1626 O O . ILE A 1 212 ? 12.891 -7.479 -2.707 1.00 92.44 212 ILE A O 1
ATOM 1630 N N . ASP A 1 213 ? 12.910 -5.224 -2.759 1.00 92.00 213 ASP A N 1
ATOM 1631 C CA . ASP A 1 213 ? 14.349 -5.103 -2.988 1.00 92.00 213 ASP A CA 1
ATOM 1632 C C . ASP A 1 213 ? 15.152 -5.706 -1.826 1.00 92.00 213 ASP A C 1
ATOM 1634 O O . ASP A 1 213 ? 14.797 -5.578 -0.651 1.00 92.00 213 ASP A O 1
ATOM 1638 N N . TRP A 1 214 ? 16.265 -6.359 -2.154 1.00 89.94 214 TRP A N 1
ATOM 1639 C CA . TRP A 1 214 ? 17.094 -7.066 -1.182 1.00 89.94 214 TRP A CA 1
ATOM 1640 C C . TRP A 1 214 ? 17.665 -6.158 -0.081 1.00 89.94 214 TRP A C 1
ATOM 1642 O O . TRP A 1 214 ? 17.712 -6.545 1.093 1.00 89.94 214 TRP A O 1
ATOM 1652 N N . GLU A 1 215 ? 18.095 -4.943 -0.424 1.00 92.81 215 GLU A N 1
ATOM 1653 C CA . GLU A 1 215 ? 18.626 -3.983 0.546 1.00 92.81 215 GLU A CA 1
ATOM 1654 C C . GLU A 1 215 ? 17.508 -3.409 1.417 1.00 92.81 215 GLU A C 1
ATOM 1656 O O . GLU A 1 215 ? 17.680 -3.285 2.634 1.00 92.81 215 GLU A O 1
ATOM 1661 N N . ALA A 1 216 ? 16.334 -3.152 0.835 1.00 94.94 216 ALA A N 1
ATOM 1662 C CA . ALA A 1 216 ? 15.149 -2.749 1.590 1.00 94.94 216 ALA A CA 1
ATOM 1663 C C . ALA A 1 216 ? 14.692 -3.847 2.570 1.00 94.94 216 ALA A C 1
ATOM 1665 O O . ALA A 1 216 ? 14.501 -3.571 3.759 1.00 94.94 216 ALA A O 1
ATOM 1666 N N . ARG A 1 217 ? 14.603 -5.107 2.116 1.00 94.69 217 ARG A N 1
ATOM 1667 C CA . ARG A 1 217 ? 14.244 -6.277 2.939 1.00 94.69 217 ARG A CA 1
ATOM 1668 C C . ARG A 1 217 ? 15.145 -6.414 4.155 1.00 94.69 217 ARG A C 1
ATOM 1670 O O . ARG A 1 217 ? 14.646 -6.589 5.265 1.00 94.69 217 ARG A O 1
ATOM 1677 N N . LYS A 1 218 ? 16.465 -6.302 3.975 1.00 94.44 218 LYS A N 1
ATOM 1678 C CA . LYS A 1 218 ? 17.431 -6.392 5.084 1.00 94.44 218 LYS A CA 1
ATOM 1679 C C . LYS A 1 218 ? 17.150 -5.365 6.182 1.00 94.44 218 LYS A C 1
ATOM 1681 O O . LYS A 1 218 ? 17.204 -5.707 7.365 1.00 94.44 218 LYS A O 1
ATOM 1686 N N . LEU A 1 219 ? 16.841 -4.122 5.808 1.00 97.75 219 LEU A N 1
ATOM 1687 C CA . LEU A 1 219 ? 16.526 -3.061 6.769 1.00 97.75 219 LEU A CA 1
ATOM 1688 C C . LEU A 1 219 ? 15.177 -3.294 7.460 1.00 97.75 219 LEU A C 1
ATOM 1690 O O . LEU A 1 219 ? 15.092 -3.155 8.682 1.00 97.75 219 LEU A O 1
ATOM 1694 N N . VAL A 1 220 ? 14.154 -3.689 6.698 1.00 98.06 220 VAL A N 1
ATOM 1695 C CA . VAL A 1 220 ? 12.810 -3.984 7.214 1.00 98.06 220 VAL A CA 1
ATOM 1696 C C . VAL A 1 220 ? 12.839 -5.155 8.197 1.00 98.06 220 VAL A C 1
ATOM 1698 O O . VAL A 1 220 ? 12.389 -5.005 9.333 1.00 98.06 220 VAL A O 1
ATOM 1701 N N . ASN A 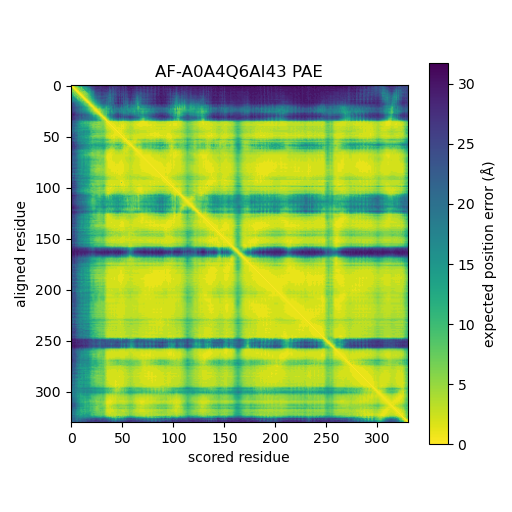1 221 ? 13.433 -6.290 7.820 1.00 97.31 221 ASN A N 1
ATOM 1702 C CA . ASN A 1 221 ? 13.532 -7.467 8.688 1.00 97.31 221 ASN A CA 1
ATOM 1703 C C . ASN A 1 221 ? 14.232 -7.133 10.002 1.00 97.31 221 ASN A C 1
ATOM 1705 O O . ASN A 1 221 ? 13.702 -7.409 11.077 1.00 97.31 221 ASN A O 1
ATOM 1709 N N . LYS A 1 222 ? 15.377 -6.445 9.931 1.00 98.12 222 LYS A N 1
ATOM 1710 C CA . LYS A 1 222 ? 16.110 -6.017 11.126 1.00 98.12 222 LYS A CA 1
ATOM 1711 C C . LYS A 1 222 ? 15.244 -5.153 12.049 1.00 98.12 222 LYS A C 1
ATOM 1713 O O . LYS A 1 222 ? 15.291 -5.324 13.269 1.00 98.12 222 LYS A O 1
ATOM 1718 N N . GLN A 1 223 ? 14.463 -4.227 11.491 1.00 98.56 223 GLN A N 1
ATOM 1719 C CA . GLN A 1 223 ? 13.592 -3.348 12.269 1.00 98.56 223 GLN A CA 1
ATOM 1720 C C . GLN A 1 223 ? 12.432 -4.111 12.923 1.00 98.56 223 GLN A C 1
ATOM 1722 O O . GLN A 1 223 ? 12.143 -3.880 14.101 1.00 98.56 223 GLN A O 1
ATOM 1727 N N . ILE A 1 224 ? 11.791 -5.025 12.192 1.00 97.94 224 ILE A N 1
ATOM 1728 C CA . ILE A 1 224 ? 10.666 -5.826 12.693 1.00 97.94 224 ILE A CA 1
ATOM 1729 C C . ILE A 1 224 ? 11.141 -6.826 13.751 1.00 97.94 224 ILE A C 1
ATOM 1731 O O . ILE A 1 224 ? 10.509 -6.946 14.798 1.00 97.94 224 ILE A O 1
ATOM 1735 N N . GLU A 1 225 ? 12.287 -7.479 13.556 1.00 97.88 225 GLU A N 1
ATOM 1736 C CA . GLU A 1 225 ? 12.908 -8.340 14.570 1.00 97.88 225 GLU A CA 1
ATOM 1737 C C . GLU A 1 225 ? 13.258 -7.568 15.845 1.00 97.88 225 GLU A C 1
ATOM 1739 O O . GLU A 1 225 ? 13.087 -8.074 16.957 1.00 97.88 225 GLU A O 1
ATOM 1744 N N . GLN A 1 226 ? 13.746 -6.332 15.707 1.00 98.25 226 GLN A N 1
ATOM 1745 C CA . GLN A 1 226 ? 14.000 -5.469 16.856 1.00 98.25 226 GLN A CA 1
ATOM 1746 C C . GLN A 1 226 ? 12.702 -5.157 17.610 1.00 98.25 226 GLN A C 1
ATOM 1748 O O . GLN A 1 226 ? 12.688 -5.248 18.837 1.00 98.25 226 GLN A O 1
ATOM 1753 N N . TRP A 1 227 ? 11.618 -4.823 16.905 1.00 98.50 227 TRP A N 1
ATOM 1754 C CA . TRP A 1 227 ? 10.314 -4.602 17.535 1.00 98.50 227 TRP A CA 1
ATOM 1755 C C . TRP A 1 227 ? 9.745 -5.873 18.160 1.00 98.50 227 TRP A C 1
ATOM 1757 O O . TRP A 1 227 ? 9.185 -5.797 19.246 1.00 98.50 227 TRP A O 1
ATOM 1767 N N . ALA A 1 228 ? 9.951 -7.040 17.550 1.00 97.75 228 ALA A N 1
ATOM 1768 C CA . ALA A 1 228 ? 9.543 -8.320 18.118 1.00 97.75 228 ALA A CA 1
ATOM 1769 C C . ALA A 1 228 ? 10.257 -8.613 19.449 1.00 97.75 228 ALA A C 1
ATOM 1771 O O . ALA A 1 228 ? 9.624 -9.075 20.395 1.00 97.75 228 ALA A O 1
ATOM 1772 N N . LYS A 1 229 ? 11.552 -8.282 19.567 1.00 97.50 229 LYS A N 1
ATOM 1773 C CA . LYS A 1 229 ? 12.317 -8.433 20.823 1.00 97.50 229 LYS A CA 1
ATOM 1774 C C . LYS A 1 229 ? 11.784 -7.556 21.955 1.00 97.50 229 LYS A C 1
ATOM 1776 O O . LYS A 1 229 ? 11.903 -7.930 23.117 1.00 97.50 229 LYS A O 1
ATOM 1781 N N . THR A 1 230 ? 11.219 -6.394 21.632 1.00 96.69 230 THR A N 1
ATOM 1782 C CA . THR A 1 230 ? 10.682 -5.443 22.618 1.00 96.69 230 THR A CA 1
ATOM 1783 C C . THR A 1 230 ? 9.156 -5.444 22.695 1.00 96.69 230 THR A C 1
ATOM 1785 O O . THR A 1 230 ? 8.590 -4.670 23.461 1.00 96.69 230 THR A O 1
ATOM 1788 N N . THR A 1 231 ? 8.480 -6.301 21.921 1.00 93.62 231 THR A N 1
ATOM 1789 C CA . THR A 1 231 ? 7.014 -6.301 21.729 1.00 93.62 231 THR A CA 1
ATOM 1790 C C . THR A 1 231 ? 6.462 -4.925 21.314 1.00 93.62 231 THR A C 1
ATOM 1792 O O . THR A 1 231 ? 5.307 -4.581 21.571 1.00 93.62 231 THR A O 1
ATOM 1795 N N . ALA A 1 232 ? 7.288 -4.095 20.674 1.00 97.00 232 ALA A N 1
ATOM 1796 C CA . ALA A 1 232 ? 6.857 -2.786 20.211 1.00 97.00 232 ALA A CA 1
ATOM 1797 C C . ALA A 1 232 ? 5.811 -2.950 19.104 1.00 97.00 232 ALA A C 1
ATOM 1799 O O . ALA A 1 232 ? 5.942 -3.812 18.234 1.00 97.00 232 ALA A O 1
ATOM 1800 N N . TYR A 1 233 ? 4.771 -2.112 19.137 1.00 97.00 233 TYR A N 1
ATOM 1801 C CA . TYR A 1 233 ? 3.749 -2.043 18.085 1.00 97.00 233 TYR A CA 1
ATOM 1802 C C . TYR A 1 233 ? 2.963 -3.349 17.838 1.00 97.00 233 TYR A C 1
ATOM 1804 O O . TYR A 1 233 ? 2.283 -3.500 16.823 1.00 97.00 233 TYR A O 1
ATOM 1812 N N . GLY A 1 234 ? 3.031 -4.300 18.777 1.00 95.31 234 GLY A N 1
ATOM 1813 C CA . GLY A 1 234 ? 2.429 -5.625 18.622 1.00 95.31 234 GLY A CA 1
ATOM 1814 C C . GLY A 1 234 ? 3.209 -6.560 17.691 1.00 95.31 234 GLY A C 1
ATOM 1815 O O . GLY A 1 234 ? 2.673 -7.592 17.290 1.00 95.31 234 GLY A O 1
ATOM 1816 N N . ALA A 1 235 ? 4.458 -6.231 17.343 1.00 97.12 235 ALA A N 1
ATOM 1817 C CA . ALA A 1 235 ? 5.340 -7.145 16.629 1.00 97.12 235 ALA A CA 1
ATOM 1818 C C . ALA A 1 235 ? 5.665 -8.371 17.496 1.00 97.12 235 ALA A C 1
ATOM 1820 O O . ALA A 1 235 ? 5.935 -8.259 18.692 1.00 97.12 235 ALA A O 1
ATOM 1821 N N . THR A 1 236 ? 5.676 -9.549 16.874 1.00 96.81 236 THR A N 1
ATOM 1822 C CA . THR A 1 236 ? 6.047 -10.821 17.507 1.00 96.81 236 THR A CA 1
ATOM 1823 C C . THR A 1 236 ? 7.037 -11.567 16.620 1.00 96.81 236 THR A C 1
ATOM 1825 O O . THR A 1 236 ? 7.099 -11.317 15.415 1.00 96.81 236 THR A O 1
ATOM 1828 N N . THR A 1 237 ? 7.792 -12.512 17.188 1.00 96.19 237 THR A N 1
ATOM 1829 C CA . THR A 1 237 ? 8.696 -13.378 16.410 1.00 96.19 237 THR A CA 1
ATOM 1830 C C . THR A 1 237 ? 7.948 -14.141 15.317 1.00 96.19 237 THR A C 1
ATOM 1832 O O . THR A 1 237 ? 8.483 -14.334 14.232 1.00 96.19 237 THR A O 1
ATOM 1835 N N . GLU A 1 238 ? 6.696 -14.525 15.577 1.00 95.06 238 GLU A N 1
ATOM 1836 C CA . GLU A 1 238 ? 5.867 -15.223 14.597 1.00 95.06 238 GLU A CA 1
ATOM 1837 C C . GLU A 1 238 ? 5.477 -14.318 13.423 1.00 95.06 238 GLU A C 1
ATOM 1839 O O . GLU A 1 238 ? 5.629 -14.726 12.278 1.00 95.06 238 GLU A O 1
ATOM 1844 N N . ILE A 1 239 ? 5.051 -13.075 13.677 1.00 94.50 239 ILE A N 1
ATOM 1845 C CA . ILE A 1 239 ? 4.744 -12.125 12.593 1.00 94.50 239 ILE A CA 1
ATOM 1846 C C . ILE A 1 239 ? 6.006 -11.786 11.788 1.00 94.50 239 ILE A C 1
ATOM 1848 O O . ILE A 1 239 ? 5.948 -11.729 10.563 1.00 94.50 239 ILE A O 1
ATOM 1852 N N . ALA A 1 240 ? 7.151 -11.608 12.457 1.00 95.31 240 ALA A N 1
ATOM 1853 C CA . ALA A 1 240 ? 8.428 -11.369 11.784 1.00 95.31 240 ALA A CA 1
ATOM 1854 C C . ALA A 1 240 ? 8.788 -12.524 10.834 1.00 95.31 240 ALA A C 1
ATOM 1856 O O . ALA A 1 240 ? 9.119 -12.293 9.675 1.00 95.31 240 ALA A O 1
ATOM 1857 N N . ARG A 1 241 ? 8.642 -13.770 11.303 1.00 94.69 241 ARG A N 1
ATOM 1858 C CA . ARG A 1 241 ? 8.863 -14.982 10.504 1.00 94.69 241 ARG A CA 1
ATOM 1859 C C . ARG A 1 241 ? 7.890 -15.081 9.325 1.00 94.69 241 ARG A C 1
ATOM 1861 O O . ARG A 1 241 ? 8.309 -15.438 8.232 1.00 94.69 241 ARG A O 1
ATOM 1868 N N . GLN A 1 242 ? 6.608 -14.783 9.540 1.00 93.75 242 GLN A N 1
ATOM 1869 C CA . GLN A 1 242 ? 5.589 -14.800 8.484 1.00 93.75 242 GLN A CA 1
ATOM 1870 C C . GLN A 1 242 ? 5.893 -13.778 7.381 1.00 93.75 242 GLN A C 1
ATOM 1872 O O . GLN A 1 242 ? 5.794 -14.113 6.206 1.00 93.75 242 GLN A O 1
ATOM 1877 N N . LEU A 1 243 ? 6.296 -12.558 7.747 1.00 94.44 243 LEU A N 1
ATOM 1878 C CA . LEU A 1 243 ? 6.696 -11.536 6.777 1.00 94.44 243 LEU A CA 1
ATOM 1879 C C . LEU A 1 243 ? 7.942 -11.944 5.994 1.00 94.44 243 LEU A C 1
ATOM 1881 O O . LEU A 1 243 ? 7.937 -11.851 4.773 1.00 94.44 243 LEU A O 1
ATOM 1885 N N . ASP A 1 244 ? 8.971 -12.454 6.671 1.00 93.00 244 ASP A N 1
ATOM 1886 C CA . ASP A 1 244 ? 10.192 -12.900 5.996 1.00 93.00 244 ASP A CA 1
ATOM 1887 C C . ASP A 1 244 ? 9.932 -14.040 4.997 1.00 93.00 244 ASP A C 1
ATOM 1889 O O . ASP A 1 244 ? 10.544 -14.080 3.932 1.00 93.00 244 ASP A O 1
ATOM 1893 N N . GLN A 1 245 ? 8.983 -14.930 5.304 1.00 91.69 245 GLN A N 1
ATOM 1894 C CA . GLN A 1 245 ? 8.542 -15.987 4.389 1.00 91.69 245 GLN A CA 1
ATOM 1895 C C . GLN A 1 245 ? 7.705 -15.480 3.215 1.00 91.69 245 GLN A C 1
ATOM 1897 O O . GLN A 1 245 ? 7.724 -16.109 2.164 1.00 91.69 245 GLN A O 1
ATOM 1902 N N . ALA A 1 246 ? 6.965 -14.386 3.395 1.00 91.56 246 ALA A N 1
ATOM 1903 C CA . ALA A 1 246 ? 6.198 -13.764 2.322 1.00 91.56 246 ALA A CA 1
ATOM 1904 C C . ALA A 1 246 ? 7.075 -12.899 1.402 1.00 91.56 246 ALA A C 1
ATOM 1906 O O . ALA A 1 246 ? 6.653 -12.585 0.294 1.00 91.56 246 ALA A O 1
ATOM 1907 N N . PHE A 1 247 ? 8.267 -12.482 1.848 1.00 92.19 247 PHE A N 1
ATOM 1908 C CA . PHE A 1 247 ? 9.163 -11.672 1.030 1.00 92.19 247 PHE A CA 1
ATOM 1909 C C . PHE A 1 247 ? 9.857 -12.496 -0.051 1.00 92.19 247 PHE A C 1
ATOM 1911 O O . PHE A 1 247 ? 10.689 -13.362 0.246 1.00 92.19 247 PHE A O 1
ATOM 1918 N N . THR A 1 248 ? 9.635 -12.097 -1.299 1.00 86.50 248 THR A N 1
ATOM 1919 C CA . THR A 1 248 ? 10.346 -12.629 -2.460 1.00 86.50 248 THR A CA 1
ATOM 1920 C C . THR A 1 248 ? 11.353 -11.598 -2.946 1.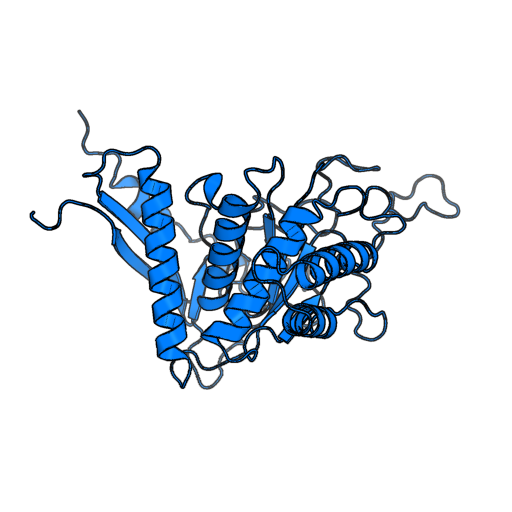00 86.50 248 THR A C 1
ATOM 1922 O O . THR A 1 248 ? 11.026 -10.464 -3.298 1.00 86.50 248 THR A O 1
ATOM 1925 N N . SER A 1 249 ? 12.621 -12.000 -2.908 1.00 74.88 249 SER A N 1
ATOM 1926 C CA . SER A 1 249 ? 13.767 -11.164 -3.277 1.00 74.88 249 SER A CA 1
ATOM 1927 C C . SER A 1 249 ? 14.824 -11.970 -4.032 1.00 74.88 249 SER A C 1
ATOM 1929 O O . SER A 1 249 ? 15.993 -11.585 -3.998 1.00 74.88 249 SER A O 1
ATOM 1931 N N . ASP A 1 250 ? 14.464 -13.090 -4.686 1.00 55.78 250 ASP A N 1
ATOM 1932 C CA . ASP A 1 250 ? 15.423 -13.982 -5.363 1.00 55.78 250 ASP A CA 1
ATOM 1933 C C . ASP A 1 250 ? 15.421 -13.931 -6.912 1.00 55.78 250 ASP A C 1
ATOM 1935 O O . ASP A 1 250 ? 14.486 -13.461 -7.570 1.00 55.78 250 ASP A O 1
ATOM 1939 N N . VAL A 1 251 ? 16.565 -14.307 -7.495 1.00 46.62 251 VAL A N 1
ATOM 1940 C CA . VAL A 1 251 ? 16.868 -14.236 -8.944 1.00 46.62 251 VAL A CA 1
ATOM 1941 C C . VAL A 1 251 ? 16.157 -15.333 -9.729 1.00 46.62 251 VAL A C 1
ATOM 1943 O O . VAL A 1 251 ? 15.992 -15.209 -10.941 1.00 46.62 251 VAL A O 1
ATOM 1946 N N . TRP A 1 252 ? 15.723 -16.393 -9.051 1.00 40.22 252 TRP A N 1
ATOM 1947 C CA . TRP A 1 252 ? 15.198 -17.600 -9.677 1.00 40.22 252 TRP A CA 1
ATOM 1948 C C . TRP A 1 252 ? 13.745 -17.443 -10.099 1.00 40.22 252 TRP A C 1
ATOM 1950 O O . TRP A 1 252 ? 13.384 -17.931 -11.169 1.00 40.22 252 TRP A O 1
ATOM 1960 N N . ASP A 1 253 ? 12.965 -16.680 -9.337 1.00 43.28 253 ASP A N 1
ATOM 1961 C CA . ASP A 1 253 ? 11.568 -16.408 -9.670 1.00 43.28 253 ASP A CA 1
ATOM 1962 C C . ASP A 1 253 ? 11.410 -15.276 -10.699 1.00 43.28 253 ASP A C 1
ATOM 1964 O O . ASP A 1 253 ? 10.326 -15.067 -11.233 1.00 43.28 253 ASP A O 1
ATOM 1968 N N . GLY A 1 254 ? 12.497 -14.568 -11.041 1.00 44.50 254 GLY A N 1
ATOM 1969 C CA . GLY A 1 254 ? 12.488 -13.395 -11.927 1.00 44.50 254 GLY A CA 1
ATOM 1970 C C . GLY A 1 254 ? 12.062 -12.092 -11.235 1.00 44.50 254 GLY A C 1
ATOM 1971 O O . GLY A 1 254 ? 11.955 -11.064 -11.898 1.00 44.50 254 GLY A O 1
ATOM 1972 N N . TRP A 1 255 ? 11.836 -12.134 -9.914 1.00 52.47 255 TRP A N 1
ATOM 1973 C CA . TRP A 1 255 ? 11.228 -11.058 -9.117 1.00 52.47 255 TRP A CA 1
ATOM 1974 C C . TRP A 1 255 ? 12.239 -10.253 -8.276 1.00 52.47 255 TRP A C 1
ATOM 1976 O O . TRP A 1 255 ? 12.034 -9.064 -8.054 1.00 52.47 255 TRP A O 1
ATOM 1986 N N . SER A 1 256 ? 13.376 -10.819 -7.844 1.00 44.81 256 SER A N 1
ATOM 1987 C CA . SER A 1 256 ? 14.448 -10.042 -7.159 1.00 44.81 256 SER A CA 1
ATOM 1988 C C . SER A 1 256 ? 14.962 -8.848 -7.936 1.00 44.81 256 SER A C 1
ATOM 1990 O O . SER A 1 256 ? 15.501 -7.909 -7.356 1.00 44.81 256 SER A O 1
ATOM 1992 N N . THR A 1 257 ? 14.884 -8.925 -9.258 1.00 50.66 257 THR A N 1
ATOM 1993 C CA . THR A 1 257 ? 15.536 -7.983 -10.140 1.00 50.66 257 THR A CA 1
ATOM 1994 C C . THR A 1 257 ? 14.628 -6.805 -10.443 1.00 50.66 257 THR A C 1
ATOM 1996 O O . THR A 1 257 ? 14.877 -6.147 -11.428 1.00 50.66 257 THR A O 1
ATOM 1999 N N . SER A 1 258 ? 13.562 -6.521 -9.700 1.00 67.44 258 SER A N 1
ATOM 2000 C CA . SER A 1 258 ? 12.642 -5.456 -10.122 1.00 67.44 258 SER A CA 1
ATOM 2001 C C . SER A 1 258 ? 11.768 -4.935 -8.992 1.00 67.44 258 SER A C 1
ATOM 2003 O O . SER A 1 258 ? 10.568 -5.033 -9.103 1.00 67.44 258 SER A O 1
ATOM 2005 N N . HIS A 1 259 ? 12.331 -4.387 -7.908 1.00 86.25 259 HIS A N 1
ATOM 2006 C CA . HIS A 1 259 ? 11.524 -3.811 -6.808 1.00 86.25 259 HIS A CA 1
ATOM 2007 C C . HIS A 1 259 ? 12.252 -2.706 -6.035 1.00 86.25 259 HIS A C 1
ATOM 2009 O O . HIS A 1 259 ? 11.977 -2.463 -4.865 1.00 86.25 259 HIS A O 1
ATOM 2015 N N . HIS A 1 260 ? 13.233 -2.031 -6.630 1.00 88.69 260 HIS A N 1
ATOM 2016 C CA . HIS A 1 260 ? 13.951 -0.976 -5.912 1.00 88.69 260 HIS A CA 1
ATOM 2017 C C . HIS A 1 260 ? 13.160 0.338 -5.836 1.00 88.69 260 HIS A C 1
ATOM 2019 O O . HIS A 1 260 ? 13.485 1.166 -4.994 1.00 88.69 260 HIS A O 1
ATOM 2025 N N . HIS A 1 261 ? 12.076 0.494 -6.608 1.00 90.94 261 HIS A N 1
ATOM 2026 C CA . HIS A 1 261 ? 11.157 1.644 -6.560 1.00 90.94 261 HIS A CA 1
ATOM 2027 C C . HIS A 1 261 ? 9.874 1.417 -5.744 1.00 90.94 261 HIS A C 1
ATOM 2029 O O . HIS A 1 261 ? 9.286 2.371 -5.230 1.00 90.94 261 HIS A O 1
ATOM 2035 N N . HIS A 1 262 ? 9.442 0.169 -5.596 1.00 92.81 262 HIS A N 1
ATOM 2036 C CA . HIS A 1 262 ? 8.188 -0.200 -4.945 1.00 92.81 262 HIS A CA 1
ATOM 2037 C C . HIS A 1 262 ? 8.291 -1.599 -4.329 1.00 92.81 262 HIS A C 1
ATOM 2039 O O . HIS A 1 262 ? 9.182 -2.367 -4.678 1.00 92.81 262 HIS A O 1
ATOM 2045 N N . ILE A 1 263 ? 7.361 -1.942 -3.442 1.00 94.06 263 ILE A N 1
ATOM 2046 C CA . ILE A 1 263 ? 7.033 -3.341 -3.166 1.00 94.06 263 ILE A CA 1
ATOM 2047 C C . ILE A 1 263 ? 5.950 -3.801 -4.141 1.00 94.06 263 ILE A C 1
ATOM 2049 O O . ILE A 1 263 ? 5.082 -3.009 -4.506 1.00 94.06 263 ILE A O 1
ATOM 2053 N N . HIS A 1 264 ? 5.964 -5.073 -4.505 1.00 92.50 264 HIS A N 1
ATOM 2054 C CA . HIS A 1 264 ? 4.880 -5.697 -5.252 1.00 92.50 264 HIS A CA 1
ATOM 2055 C C . HIS A 1 264 ? 4.072 -6.580 -4.308 1.00 92.50 264 HIS A C 1
ATOM 2057 O O . HIS A 1 264 ? 4.568 -7.590 -3.816 1.00 92.50 264 HIS A O 1
ATOM 2063 N N . LEU A 1 265 ? 2.835 -6.198 -4.010 1.00 94.38 265 LEU A N 1
ATOM 2064 C CA . LEU A 1 265 ? 1.956 -6.943 -3.112 1.00 94.38 265 LEU A CA 1
ATOM 2065 C C . LEU A 1 265 ? 1.026 -7.849 -3.918 1.00 94.38 265 LEU A C 1
ATOM 2067 O O . LEU A 1 265 ? 0.132 -7.352 -4.603 1.00 94.38 265 LEU A O 1
ATOM 2071 N N . ARG A 1 266 ? 1.181 -9.166 -3.757 1.00 91.69 266 ARG A N 1
ATOM 2072 C CA . ARG A 1 266 ? 0.330 -10.187 -4.374 1.00 91.69 266 ARG A CA 1
ATOM 2073 C C . ARG A 1 266 ? -0.609 -10.826 -3.357 1.00 91.69 266 ARG A C 1
ATOM 2075 O O . ARG A 1 266 ? -0.201 -11.324 -2.304 1.00 91.69 266 ARG A O 1
ATOM 2082 N N . MET A 1 267 ? -1.892 -10.842 -3.695 1.00 91.94 267 MET A N 1
ATOM 2083 C CA . MET A 1 267 ? -2.957 -11.445 -2.898 1.00 91.94 267 MET A CA 1
ATOM 2084 C C . MET A 1 267 ? -3.440 -12.759 -3.516 1.00 91.94 267 MET A C 1
ATOM 2086 O O . MET A 1 267 ? -3.554 -12.885 -4.734 1.00 91.94 267 MET A O 1
ATOM 2090 N N . ARG A 1 268 ? -3.820 -13.718 -2.670 1.00 89.38 268 ARG A N 1
ATOM 2091 C CA . ARG A 1 268 ? -4.546 -14.915 -3.101 1.00 89.38 268 ARG A CA 1
ATOM 2092 C C . ARG A 1 268 ? -5.950 -14.547 -3.574 1.00 89.38 268 ARG A C 1
ATOM 2094 O O . ARG A 1 268 ? -6.629 -13.715 -2.967 1.00 89.38 268 ARG A O 1
ATOM 2101 N N . ASP A 1 269 ? -6.424 -15.254 -4.595 1.00 85.75 269 ASP A N 1
ATOM 2102 C CA . ASP A 1 269 ? -7.824 -15.203 -5.015 1.00 85.75 269 ASP A CA 1
ATOM 2103 C C . ASP A 1 269 ? -8.708 -15.970 -4.017 1.00 85.75 269 ASP A C 1
ATOM 2105 O O . ASP A 1 269 ? -8.980 -17.165 -4.163 1.00 85.75 269 ASP A O 1
ATOM 2109 N N . ILE A 1 270 ? -9.097 -15.299 -2.931 1.00 83.88 270 ILE A N 1
ATOM 2110 C CA . ILE A 1 270 ? -9.969 -15.873 -1.905 1.00 83.88 270 ILE A CA 1
ATOM 2111 C C . ILE A 1 270 ? -11.406 -15.380 -2.075 1.00 83.88 270 ILE A C 1
ATOM 2113 O O . ILE A 1 270 ? -11.679 -14.192 -2.253 1.00 83.88 270 ILE A O 1
ATOM 2117 N N . ASN A 1 271 ? -12.360 -16.304 -1.950 1.00 82.44 271 ASN A N 1
ATOM 2118 C CA . ASN A 1 271 ? -13.778 -15.975 -2.036 1.00 82.44 271 ASN A CA 1
ATOM 2119 C C . ASN A 1 271 ? -14.230 -15.121 -0.834 1.00 82.44 271 ASN A C 1
ATOM 2121 O O . ASN A 1 271 ? -14.521 -15.642 0.249 1.00 82.44 271 ASN A O 1
ATOM 2125 N N . MET A 1 272 ? -14.372 -13.814 -1.065 1.00 83.38 272 MET A N 1
ATOM 2126 C CA . MET A 1 272 ? -14.828 -12.836 -0.069 1.00 83.38 272 MET A CA 1
ATOM 2127 C C . MET A 1 272 ? -16.290 -12.994 0.346 1.00 83.38 272 MET A C 1
ATOM 2129 O O . MET A 1 272 ? -16.699 -12.434 1.357 1.00 83.38 272 MET A O 1
ATOM 2133 N N . LEU A 1 273 ? -17.089 -13.766 -0.389 1.00 81.38 273 LEU A N 1
ATOM 2134 C CA . LEU A 1 273 ? -18.474 -14.074 -0.025 1.00 81.38 273 LEU A CA 1
ATOM 2135 C C . LEU A 1 273 ? -18.597 -15.377 0.781 1.00 81.38 273 LEU A C 1
ATOM 2137 O O . LEU A 1 273 ? -19.680 -15.680 1.283 1.00 81.38 273 LEU A O 1
ATOM 2141 N N . GLY A 1 274 ? -17.499 -16.128 0.917 1.00 86.44 274 GLY A N 1
ATOM 2142 C CA . GLY A 1 274 ? -17.411 -17.360 1.697 1.00 86.44 274 GLY A CA 1
ATOM 2143 C C . GLY A 1 274 ? -17.040 -17.112 3.162 1.00 86.44 274 GLY A C 1
ATOM 2144 O O . GLY A 1 274 ? -17.553 -16.196 3.807 1.00 86.44 274 GLY A O 1
ATOM 2145 N N . ARG A 1 275 ? -16.119 -17.929 3.698 1.00 90.94 275 ARG A N 1
ATOM 2146 C CA . ARG A 1 275 ? -15.712 -17.895 5.119 1.00 90.94 275 ARG A CA 1
ATOM 2147 C C . ARG A 1 275 ? -15.249 -16.516 5.608 1.00 90.94 275 ARG A C 1
ATOM 2149 O O . ARG A 1 275 ? -15.462 -16.182 6.767 1.00 90.94 275 ARG A O 1
ATOM 2156 N N . PHE A 1 276 ? -14.684 -15.693 4.723 1.00 91.88 276 PHE A N 1
ATOM 2157 C CA . PHE A 1 276 ? -14.134 -14.382 5.072 1.00 91.88 276 PHE A CA 1
ATOM 2158 C C . PHE A 1 276 ? -15.120 -13.218 4.920 1.00 91.88 276 PHE A C 1
ATOM 2160 O O . PHE A 1 276 ? -14.747 -12.071 5.151 1.00 91.88 276 PHE A O 1
ATOM 2167 N N . ARG A 1 277 ? -16.396 -13.471 4.597 1.00 92.19 277 ARG A N 1
ATOM 2168 C CA . ARG A 1 277 ? -17.390 -12.406 4.372 1.00 92.19 277 ARG A CA 1
ATOM 2169 C C . ARG A 1 277 ? -17.541 -11.447 5.547 1.00 92.19 277 ARG A C 1
ATOM 2171 O O . ARG A 1 277 ? -17.603 -10.235 5.359 1.00 92.19 277 ARG A O 1
ATOM 2178 N N . GLN A 1 278 ? -17.596 -11.975 6.767 1.00 94.06 278 GLN A N 1
ATOM 2179 C CA . GLN A 1 278 ? -17.696 -11.132 7.961 1.00 94.06 278 GLN A CA 1
ATOM 2180 C C . GLN A 1 278 ? -16.423 -10.309 8.175 1.00 94.06 278 GLN A C 1
ATOM 2182 O O . GLN A 1 278 ? -16.504 -9.136 8.530 1.00 94.06 278 GLN A O 1
ATOM 2187 N N . ALA A 1 279 ? -15.254 -10.902 7.928 1.00 93.62 279 ALA A N 1
ATOM 2188 C CA . ALA A 1 279 ? -13.975 -10.217 8.026 1.00 93.62 279 ALA A CA 1
ATOM 2189 C C . ALA A 1 279 ? -13.873 -9.066 7.012 1.00 93.62 279 ALA A C 1
ATOM 2191 O O . ALA A 1 279 ? -13.588 -7.938 7.411 1.00 93.62 279 ALA A O 1
ATOM 2192 N N . TYR A 1 280 ? -14.227 -9.322 5.749 1.00 93.00 280 TYR A N 1
ATOM 2193 C CA . TYR A 1 280 ? -14.312 -8.311 4.695 1.00 93.00 280 TYR A CA 1
ATOM 2194 C C . TYR A 1 280 ? -15.228 -7.144 5.093 1.00 93.00 280 TYR A C 1
ATOM 2196 O O . TYR A 1 280 ? -14.794 -5.994 5.102 1.00 93.00 280 TYR A O 1
ATOM 2204 N N . ASN A 1 281 ? -16.461 -7.429 5.525 1.00 94.00 281 ASN A N 1
ATOM 2205 C CA . ASN A 1 281 ? -17.412 -6.391 5.935 1.00 94.00 281 ASN A CA 1
ATOM 2206 C C . ASN A 1 281 ? -16.895 -5.536 7.106 1.00 94.00 281 ASN A C 1
ATOM 2208 O O . ASN A 1 281 ? -17.098 -4.322 7.115 1.00 94.00 281 ASN A O 1
ATOM 2212 N N . ARG A 1 282 ? -16.214 -6.150 8.085 1.00 96.19 282 ARG A N 1
ATOM 2213 C CA . ARG A 1 282 ? -15.603 -5.419 9.208 1.00 96.19 282 ARG A CA 1
ATOM 2214 C C . ARG A 1 282 ? -14.493 -4.481 8.741 1.00 96.19 282 ARG A C 1
ATOM 2216 O O . ARG A 1 282 ? -14.431 -3.354 9.222 1.00 96.19 282 ARG A O 1
ATOM 2223 N N . LEU A 1 283 ? -13.653 -4.913 7.800 1.00 96.00 283 LEU A N 1
ATOM 2224 C CA . LEU A 1 283 ? -12.591 -4.068 7.248 1.00 96.00 283 LEU A CA 1
ATOM 2225 C C . LEU A 1 283 ? -13.158 -2.891 6.448 1.00 96.00 283 LEU A C 1
ATOM 2227 O O . LEU A 1 283 ? -12.704 -1.769 6.652 1.00 96.00 283 LEU A O 1
ATOM 2231 N N . ILE A 1 284 ? -14.200 -3.104 5.632 1.00 93.38 284 ILE A N 1
ATOM 2232 C CA . ILE A 1 284 ? -14.894 -2.002 4.941 1.00 93.38 284 ILE A CA 1
ATOM 2233 C C . ILE A 1 284 ? -15.479 -1.000 5.946 1.00 93.38 284 ILE A C 1
ATOM 2235 O O . ILE A 1 284 ? -15.318 0.207 5.782 1.00 93.38 284 ILE A O 1
ATOM 2239 N N . ALA A 1 285 ? -16.134 -1.474 7.010 1.00 95.00 285 ALA A N 1
ATOM 2240 C CA . ALA A 1 285 ? -16.681 -0.592 8.044 1.00 95.00 285 ALA A CA 1
ATOM 2241 C C . ALA A 1 285 ? -15.583 0.190 8.788 1.00 95.00 285 ALA A C 1
ATOM 2243 O O . ALA A 1 285 ? -15.750 1.379 9.075 1.00 95.00 285 ALA A O 1
ATOM 2244 N N . LYS A 1 286 ? -14.441 -0.455 9.070 1.00 96.94 286 LYS A N 1
ATOM 2245 C CA . LYS A 1 286 ? -13.271 0.201 9.670 1.00 96.94 286 LYS A CA 1
ATOM 2246 C C . LYS A 1 286 ? -12.716 1.289 8.750 1.00 96.94 286 LYS A C 1
ATOM 2248 O O . LYS A 1 286 ? -12.444 2.390 9.212 1.00 96.94 286 LYS A O 1
ATOM 2253 N N . GLU A 1 287 ? -12.606 1.016 7.456 1.00 95.25 287 GLU A N 1
ATOM 2254 C CA . GLU A 1 287 ? -12.145 1.991 6.465 1.00 95.25 287 GLU A CA 1
ATOM 2255 C C . GLU A 1 287 ? -13.081 3.203 6.382 1.00 95.25 287 GLU A C 1
ATOM 2257 O O . GLU A 1 287 ? -12.610 4.332 6.477 1.00 95.25 287 GLU A O 1
ATOM 2262 N N . LYS A 1 288 ? -14.404 2.987 6.324 1.00 94.00 288 LYS A N 1
ATOM 2263 C CA . LYS A 1 288 ? -15.408 4.070 6.366 1.00 94.00 288 LYS A CA 1
ATOM 2264 C C . LYS A 1 288 ? -15.299 4.906 7.647 1.00 94.00 288 LYS A C 1
ATOM 2266 O O . LYS A 1 288 ? -15.418 6.128 7.609 1.00 94.00 288 LYS A O 1
ATOM 2271 N N . THR A 1 289 ? -15.033 4.258 8.782 1.00 94.75 289 THR A N 1
ATOM 2272 C CA . THR A 1 289 ? -14.828 4.938 10.072 1.00 94.75 289 THR A CA 1
ATOM 2273 C C . THR A 1 289 ? -13.571 5.812 10.053 1.00 94.75 289 THR A C 1
ATOM 2275 O O . THR A 1 289 ? -13.623 6.959 10.500 1.00 94.75 289 THR A O 1
ATOM 2278 N N . ASN A 1 290 ? -12.466 5.307 9.499 1.00 95.00 290 ASN A N 1
ATOM 2279 C CA . ASN A 1 290 ? -11.221 6.065 9.360 1.00 95.00 290 ASN A CA 1
ATOM 2280 C C . ASN A 1 290 ? -11.394 7.254 8.404 1.00 95.00 290 ASN A C 1
ATOM 2282 O O . ASN A 1 290 ? -10.984 8.362 8.737 1.00 95.00 290 ASN A O 1
ATOM 2286 N N . ASP A 1 291 ? -12.063 7.058 7.264 1.00 93.12 291 ASP A N 1
ATOM 2287 C CA . ASP A 1 291 ? -12.367 8.139 6.319 1.00 93.12 291 ASP A CA 1
ATOM 2288 C C . ASP A 1 291 ? -13.214 9.234 6.975 1.00 93.12 291 ASP A C 1
ATOM 2290 O O . ASP A 1 291 ? -12.910 10.418 6.842 1.00 93.12 291 ASP A O 1
ATOM 2294 N N . LEU A 1 292 ? -14.240 8.859 7.746 1.00 92.81 292 LEU A N 1
ATOM 2295 C CA . LEU A 1 292 ? -15.045 9.823 8.495 1.00 92.81 292 LEU A CA 1
ATOM 2296 C C . LEU A 1 292 ? -14.211 10.590 9.529 1.00 92.81 292 LEU A C 1
ATOM 2298 O O . LEU A 1 292 ? -14.418 11.790 9.711 1.00 92.81 292 LEU A O 1
ATOM 2302 N N . GLN A 1 293 ? -13.282 9.920 10.212 1.00 92.75 293 GLN A N 1
ATOM 2303 C CA . GLN A 1 293 ? -12.382 10.581 11.154 1.00 92.75 293 GLN A CA 1
ATOM 2304 C C . GLN A 1 293 ? -11.502 11.613 10.438 1.00 92.75 293 GLN A C 1
ATOM 2306 O O . GLN A 1 293 ? -11.454 12.761 10.875 1.00 92.75 293 GLN A O 1
ATOM 2311 N N . LEU A 1 294 ? -10.886 11.231 9.317 1.00 92.56 294 LEU A N 1
ATOM 2312 C CA . LEU A 1 294 ? -10.051 12.100 8.483 1.00 92.56 294 LEU A CA 1
ATOM 2313 C C . LEU A 1 294 ? -10.828 13.319 7.959 1.00 92.56 294 LEU A C 1
ATOM 2315 O O . LEU A 1 294 ? -10.351 14.449 8.038 1.00 92.56 294 LEU A O 1
ATOM 2319 N N . LEU A 1 295 ? -12.056 13.113 7.477 1.00 90.62 295 LEU A N 1
ATOM 2320 C CA . LEU A 1 295 ? -12.937 14.181 6.988 1.00 90.62 295 LEU A CA 1
ATOM 2321 C C . LEU A 1 295 ? -13.322 15.182 8.091 1.00 90.62 295 LEU A C 1
ATOM 2323 O O . LEU A 1 295 ? -13.493 16.378 7.826 1.00 90.62 295 LEU A O 1
ATOM 2327 N N . LYS A 1 296 ? -13.439 14.711 9.337 1.00 89.56 296 LYS A N 1
ATOM 2328 C CA . LYS A 1 296 ? -13.766 15.539 10.506 1.00 89.56 296 LYS A CA 1
ATOM 2329 C C . LYS A 1 296 ? -12.592 16.362 11.035 1.00 89.56 296 LYS A C 1
ATOM 2331 O O . LYS A 1 296 ? -12.857 17.352 11.708 1.00 89.56 296 LYS A O 1
ATOM 2336 N N . GLU A 1 297 ? -11.337 16.023 10.720 1.00 86.88 297 GLU A N 1
ATOM 2337 C CA . GLU A 1 297 ? -10.152 16.752 11.221 1.00 86.88 297 GLU A CA 1
ATOM 2338 C C . GLU A 1 297 ? -10.216 18.261 10.930 1.00 86.88 297 GLU A C 1
ATOM 2340 O O . GLU A 1 297 ? -9.740 19.062 11.729 1.00 86.88 297 GLU A O 1
ATOM 2345 N N . ASN A 1 298 ? -10.855 18.652 9.822 1.00 80.31 298 ASN A N 1
ATOM 2346 C CA . ASN A 1 298 ? -10.963 20.046 9.382 1.00 80.31 298 ASN A CA 1
ATOM 2347 C C . ASN A 1 298 ? -12.412 20.511 9.162 1.00 80.31 298 ASN A C 1
ATOM 2349 O O . ASN A 1 298 ? -12.648 21.486 8.449 1.00 80.31 298 ASN A O 1
ATOM 2353 N N . SER A 1 299 ? -13.387 19.822 9.759 1.00 85.81 299 SER A N 1
ATOM 2354 C CA . SER A 1 299 ? -14.810 20.079 9.518 1.00 85.81 299 SER A CA 1
ATOM 2355 C C . SER A 1 299 ? -15.605 20.200 10.823 1.00 85.81 299 SER A C 1
ATOM 2357 O O . SER A 1 299 ? -15.227 19.610 11.835 1.00 85.81 299 SER A O 1
ATOM 2359 N N . PRO A 1 300 ? -16.744 20.919 10.827 1.00 83.38 300 PRO A N 1
ATOM 2360 C CA . PRO A 1 300 ? -17.663 20.920 11.964 1.00 83.38 300 PRO A CA 1
ATOM 2361 C C . PRO A 1 300 ? -18.117 19.503 12.339 1.00 83.38 300 PRO A C 1
ATOM 2363 O O . PRO A 1 300 ? -18.303 18.653 11.469 1.00 83.38 300 PRO A O 1
ATOM 2366 N N . SER A 1 301 ? -18.381 19.255 13.625 1.00 79.12 301 SER A N 1
ATOM 2367 C CA . SER A 1 301 ? -18.828 17.940 14.116 1.00 79.12 301 SER A CA 1
ATOM 2368 C C . SER A 1 301 ? -20.145 17.456 13.492 1.00 79.12 301 SER A C 1
ATOM 2370 O O . SER A 1 301 ? -20.350 16.247 13.383 1.00 79.12 301 SER A O 1
ATOM 2372 N N . SER A 1 302 ? -21.000 18.387 13.055 1.00 82.81 302 SER A N 1
ATOM 2373 C CA . SER A 1 302 ? -22.278 18.148 12.374 1.00 82.81 302 SER A CA 1
ATOM 2374 C C . SER A 1 302 ? -22.164 17.974 10.855 1.00 82.81 302 SER A C 1
ATOM 2376 O O . SER A 1 302 ? -23.183 17.792 10.188 1.00 82.81 302 SER A O 1
ATOM 2378 N N . ALA A 1 303 ? -20.957 18.050 10.285 1.00 87.31 303 ALA A N 1
ATOM 2379 C CA . ALA A 1 303 ? -20.766 17.896 8.851 1.00 87.31 303 ALA A CA 1
ATOM 2380 C C . ALA A 1 303 ? -21.198 16.498 8.375 1.00 87.31 303 ALA A C 1
ATOM 2382 O O . ALA A 1 303 ? -20.961 15.482 9.037 1.00 87.31 303 ALA A O 1
ATOM 2383 N N . GLN A 1 304 ? -21.831 16.481 7.205 1.00 90.00 304 GLN A N 1
ATOM 2384 C CA . GLN A 1 304 ? -22.170 15.281 6.453 1.00 90.00 304 GLN A CA 1
ATOM 2385 C C . GLN A 1 304 ? -21.279 15.216 5.218 1.00 90.00 304 GLN A C 1
ATOM 2387 O O . GLN A 1 304 ? -21.038 16.235 4.564 1.00 90.00 304 GLN A O 1
ATOM 2392 N N . PHE A 1 305 ? -20.821 14.017 4.887 1.00 90.19 305 PHE A N 1
ATOM 2393 C CA . PHE A 1 305 ? -19.926 13.777 3.766 1.00 90.19 305 PHE A CA 1
ATOM 2394 C C . PHE A 1 305 ? -20.518 12.719 2.853 1.00 90.19 305 PHE A C 1
ATOM 2396 O O . PHE A 1 305 ? -21.014 11.700 3.325 1.00 90.19 305 PHE A O 1
ATOM 2403 N N . LEU A 1 306 ? -20.441 12.951 1.545 1.00 89.81 306 LEU A N 1
ATOM 2404 C CA . LEU A 1 306 ? -20.764 11.932 0.559 1.00 89.81 306 LEU A CA 1
ATOM 2405 C C . LEU A 1 306 ? -19.508 11.099 0.304 1.00 89.81 306 LEU A C 1
ATOM 2407 O O . LEU A 1 306 ? -18.575 11.554 -0.355 1.00 89.81 306 LEU A O 1
ATOM 2411 N N . TRP A 1 307 ? -19.482 9.892 0.849 1.00 89.81 307 TRP A N 1
ATOM 2412 C CA . TRP A 1 307 ? -18.440 8.914 0.585 1.00 89.81 307 TRP A CA 1
ATOM 2413 C C . TRP A 1 307 ? -18.812 8.112 -0.656 1.00 89.81 307 TRP A C 1
ATOM 2415 O O . TRP A 1 307 ? -19.957 7.680 -0.787 1.00 89.81 307 TRP A O 1
ATOM 2425 N N . THR A 1 308 ? -17.867 7.939 -1.580 1.00 90.56 308 THR A N 1
ATOM 2426 C CA . THR A 1 308 ? -18.132 7.276 -2.861 1.00 90.56 308 THR A CA 1
ATOM 2427 C C . THR A 1 308 ? -17.036 6.294 -3.238 1.00 90.56 308 THR A C 1
ATOM 2429 O O . THR A 1 308 ? -15.871 6.476 -2.883 1.00 90.56 308 THR A O 1
ATOM 2432 N N . ARG A 1 309 ? -17.416 5.266 -3.996 1.00 91.31 309 ARG A N 1
ATOM 2433 C CA . ARG A 1 309 ? -16.500 4.351 -4.675 1.00 91.31 309 ARG A CA 1
ATOM 2434 C C . ARG A 1 309 ? -16.979 4.062 -6.079 1.00 91.31 309 ARG A C 1
ATOM 2436 O O . ARG A 1 309 ? -18.153 3.759 -6.282 1.00 91.31 309 ARG A O 1
ATOM 2443 N N . LEU A 1 310 ? -16.046 4.085 -7.020 1.00 93.62 310 LEU A N 1
ATOM 2444 C CA . LEU A 1 310 ? -16.280 3.641 -8.382 1.00 93.62 310 LEU A CA 1
ATOM 2445 C C . LEU A 1 310 ? -15.916 2.160 -8.493 1.00 93.62 310 LEU A C 1
ATOM 2447 O O . LEU A 1 310 ? -14.771 1.772 -8.267 1.00 93.62 310 LEU A O 1
ATOM 2451 N N . TYR A 1 311 ? -16.900 1.345 -8.841 1.00 91.69 311 TYR A N 1
ATOM 2452 C CA . TYR A 1 311 ? -16.755 -0.079 -9.089 1.00 91.69 311 TYR A CA 1
ATOM 2453 C C . TYR A 1 311 ? -16.839 -0.371 -10.580 1.00 91.69 311 TYR A C 1
ATOM 2455 O O . TYR A 1 311 ? -17.602 0.277 -11.292 1.00 91.69 311 TYR A O 1
ATOM 2463 N N . SER A 1 312 ? -16.138 -1.407 -11.025 1.00 89.00 312 SER A N 1
ATOM 2464 C CA . SER A 1 312 ? -16.365 -2.033 -12.323 1.00 89.00 312 SER A CA 1
ATOM 2465 C C . SER A 1 312 ? -16.631 -3.512 -12.126 1.00 89.00 312 SER A C 1
ATOM 2467 O O . SER A 1 312 ? -15.920 -4.190 -11.382 1.00 89.00 312 SER A O 1
ATOM 2469 N N . SER A 1 313 ? -17.686 -4.014 -12.760 1.00 85.44 313 SER A N 1
ATOM 2470 C CA . SER A 1 313 ? -17.951 -5.444 -12.839 1.00 85.44 313 SER A CA 1
ATOM 2471 C C . SER A 1 313 ? -18.233 -5.824 -14.278 1.00 85.44 313 SER A C 1
ATOM 2473 O O . SER A 1 313 ? -19.201 -5.350 -14.869 1.00 85.44 313 SER A O 1
ATOM 2475 N N . ASN A 1 314 ? -17.364 -6.659 -14.851 1.00 77.56 314 ASN A N 1
ATOM 2476 C CA . ASN A 1 314 ? -17.418 -7.044 -16.263 1.00 77.56 314 ASN A CA 1
ATOM 2477 C C . ASN A 1 314 ? -17.553 -5.819 -17.194 1.00 77.56 314 ASN A C 1
ATOM 2479 O O . ASN A 1 314 ? -18.393 -5.812 -18.097 1.00 77.56 314 ASN A O 1
ATOM 2483 N N . LEU A 1 315 ? -16.776 -4.758 -16.929 1.00 79.44 315 LEU A N 1
ATOM 2484 C CA . LEU A 1 315 ? -16.786 -3.487 -17.676 1.00 79.44 315 LEU A CA 1
ATOM 2485 C C . LEU A 1 315 ? -18.086 -2.683 -17.596 1.00 79.44 315 LEU A C 1
ATOM 2487 O O . LEU A 1 315 ? -18.285 -1.728 -18.343 1.00 79.44 315 LEU A O 1
ATOM 2491 N N . SER A 1 316 ? -18.979 -3.056 -16.681 1.00 83.69 316 SER A N 1
ATOM 2492 C CA . SER A 1 316 ? -20.102 -2.221 -16.277 1.00 83.69 316 SER A CA 1
ATOM 2493 C C . SER A 1 316 ? -19.712 -1.453 -15.023 1.00 83.69 316 SER A C 1
ATOM 2495 O O . SER A 1 316 ? -19.536 -2.043 -13.951 1.00 83.69 316 SER A O 1
ATOM 2497 N N . SER A 1 317 ? -19.572 -0.138 -15.156 1.00 85.81 317 SER A N 1
ATOM 2498 C CA . SER A 1 317 ? -19.207 0.721 -14.036 1.00 85.81 317 SER A CA 1
ATOM 2499 C C . SER A 1 317 ? -20.432 1.059 -13.177 1.00 85.81 317 SER A C 1
ATOM 2501 O O . SER A 1 317 ? -21.544 1.248 -13.675 1.00 85.81 317 SER A O 1
ATOM 2503 N N . SER A 1 318 ? -20.240 1.138 -11.864 1.00 90.94 318 SER A N 1
ATOM 2504 C CA . SER A 1 318 ? -21.266 1.531 -10.894 1.00 90.94 318 SER A CA 1
ATOM 2505 C C . SER A 1 318 ? -20.647 2.359 -9.775 1.00 90.94 318 SER A C 1
ATOM 2507 O O . SER A 1 318 ? -19.447 2.275 -9.527 1.00 90.94 318 SER A O 1
ATOM 2509 N N . ILE A 1 319 ? -21.456 3.176 -9.103 1.00 92.56 319 ILE A N 1
ATOM 2510 C CA . ILE A 1 319 ? -21.002 4.004 -7.985 1.00 92.56 319 ILE A CA 1
ATOM 2511 C C . ILE A 1 319 ? -21.698 3.520 -6.713 1.00 92.56 319 ILE A C 1
ATOM 2513 O O . ILE A 1 319 ? -22.927 3.505 -6.648 1.00 92.56 319 ILE A O 1
ATOM 2517 N N . GLU A 1 320 ? -20.918 3.140 -5.701 1.00 91.50 320 GLU A N 1
ATOM 2518 C CA . GLU A 1 320 ? -21.405 3.052 -4.320 1.00 91.50 320 GLU A CA 1
ATOM 2519 C C . GLU A 1 320 ? -21.329 4.454 -3.717 1.00 91.50 320 GLU A C 1
ATOM 2521 O O . GLU A 1 320 ? -20.304 5.126 -3.847 1.00 91.50 320 GLU A O 1
ATOM 2526 N N . ALA A 1 321 ? -22.402 4.898 -3.065 1.00 91.38 321 ALA A N 1
ATOM 2527 C CA . ALA A 1 321 ? -22.447 6.178 -2.376 1.00 91.38 321 ALA A CA 1
ATOM 2528 C C . ALA A 1 321 ? -23.125 6.024 -1.011 1.00 91.38 321 ALA A C 1
ATOM 2530 O O . ALA A 1 321 ? -24.190 5.416 -0.905 1.00 91.38 321 ALA A O 1
ATOM 2531 N N . GLU A 1 322 ? -22.519 6.597 0.024 1.00 92.12 322 GLU A N 1
ATOM 2532 C CA . GLU A 1 322 ? -23.028 6.592 1.395 1.00 92.12 322 GLU A CA 1
ATOM 2533 C C . GLU A 1 322 ? -22.835 7.973 2.027 1.00 92.12 322 GLU A C 1
ATOM 2535 O O . GLU A 1 322 ? -21.840 8.653 1.773 1.00 92.12 322 GLU A O 1
ATOM 2540 N N . ILE A 1 323 ? -23.788 8.401 2.856 1.00 90.44 323 ILE A N 1
ATOM 2541 C CA . ILE A 1 323 ? -23.634 9.612 3.664 1.00 90.44 323 ILE A CA 1
ATOM 2542 C C . ILE A 1 323 ? -22.970 9.217 4.982 1.00 90.44 323 ILE A C 1
ATOM 2544 O O . ILE A 1 323 ? -23.534 8.447 5.754 1.00 90.44 323 ILE A O 1
ATOM 2548 N N . LEU A 1 324 ? -21.788 9.769 5.248 1.00 89.25 324 LEU A N 1
ATOM 2549 C CA . LEU A 1 324 ? -21.080 9.610 6.515 1.00 89.25 324 LEU A CA 1
ATOM 2550 C C . LEU A 1 324 ? -21.240 10.865 7.383 1.00 89.25 324 LEU A C 1
ATOM 2552 O O . LEU A 1 324 ? -21.212 11.991 6.882 1.00 89.25 324 LEU A O 1
ATOM 2556 N N . GLY A 1 325 ? -21.334 10.681 8.701 1.00 87.31 325 GLY A N 1
ATOM 2557 C CA . GLY A 1 325 ? -21.469 11.783 9.658 1.00 87.31 325 GLY A CA 1
ATOM 2558 C C . GLY A 1 325 ? -22.908 12.273 9.827 1.00 87.31 325 GLY A C 1
ATOM 2559 O O . GLY A 1 325 ? -23.853 11.508 9.665 1.00 87.31 325 GLY A O 1
ATOM 2560 N N . GLY A 1 326 ? -23.064 13.547 10.193 1.00 79.62 326 GLY A N 1
ATOM 2561 C CA . GLY A 1 326 ? -24.349 14.103 10.623 1.00 79.62 326 GLY A CA 1
ATOM 2562 C C . GLY A 1 326 ? -24.721 13.766 12.070 1.00 79.62 326 GLY A C 1
ATOM 2563 O O . GLY A 1 326 ? -24.045 12.997 12.755 1.00 79.62 326 GLY A O 1
ATOM 2564 N N . ASP A 1 327 ? -25.785 14.407 12.545 1.00 70.50 327 ASP A N 1
ATOM 2565 C CA . ASP A 1 327 ? -26.352 14.182 13.873 1.00 70.50 327 ASP A CA 1
ATOM 2566 C C . ASP A 1 327 ? -27.366 13.025 13.784 1.00 70.50 327 ASP A C 1
ATOM 2568 O O . ASP A 1 327 ? -28.262 13.110 12.945 1.00 70.50 327 ASP A O 1
ATOM 2572 N N . PRO A 1 328 ? -27.288 11.959 14.606 1.00 57.16 328 PRO A N 1
ATOM 2573 C CA . PRO A 1 328 ? -28.235 10.837 14.546 1.00 57.16 328 PRO A CA 1
ATOM 2574 C C . PRO A 1 328 ? -29.702 11.231 14.788 1.00 57.16 328 PRO A C 1
ATOM 2576 O O . PRO A 1 328 ? -30.595 10.404 14.616 1.00 57.16 328 PRO A O 1
ATOM 2579 N N . ALA A 1 329 ? -29.939 12.462 15.250 1.00 52.72 329 ALA A N 1
ATOM 2580 C CA . ALA A 1 329 ? -31.241 12.996 15.623 1.00 52.72 329 ALA A CA 1
ATOM 2581 C C . ALA A 1 329 ? -31.982 13.760 14.504 1.00 52.72 329 ALA A C 1
ATOM 2583 O O . ALA A 1 329 ? -33.087 14.231 14.772 1.00 52.72 329 ALA A O 1
ATOM 2584 N N . ASN A 1 330 ? -31.416 13.898 13.293 1.00 41.84 330 ASN A N 1
ATOM 2585 C CA . ASN A 1 330 ? -32.057 14.593 12.161 1.00 41.84 330 ASN A CA 1
ATOM 2586 C C . ASN A 1 330 ? -32.021 13.801 10.855 1.00 41.84 330 ASN A C 1
ATOM 2588 O O . ASN A 1 330 ? -30.906 13.432 10.422 1.00 41.84 330 ASN A O 1
#

Secondary structure (DSSP, 8-state):
--TTSSSHHHHHTT--TTGGGS--S--TT-SSS--EEEEPPPPSSGGGSEEE--S-BTTTB---GGG-EE-HHHHHHHHHHHHHHHHHH---SBPEEE---B-TTSPPPEE--TTS--EESSSTTTTGGG-EEEEEPPBS----SS-SS---S-S--EEPPSS-TTPPPEEPSS-SS--TTB-HHHHHHHHHHHHHHHHHHHTT-SEEEEE--HHHHHHHHHHHHHHHHHTGGG--HHHHHHHHHHEE--TTTT-TTS-SSEEEEEE----TTTTTHHHHHHHHHHHHHHHHHHHHTTS-TT-EEEEEEEEEETTEEEEEEEEEES-TT-

Solvent-accessible surface area (backbone atoms only — not comparable to full-atom values): 17951 Å² total; per-residue (Å²): 139,75,94,66,74,78,62,57,64,67,58,60,70,72,63,63,80,69,56,68,76,56,41,95,83,62,68,85,60,83,57,101,57,89,58,55,31,26,52,63,74,79,56,92,43,80,70,34,29,41,40,73,38,85,42,66,49,78,80,81,40,34,12,48,71,64,20,35,19,25,25,55,66,56,51,50,54,51,50,47,18,24,26,52,26,21,74,75,68,46,89,61,96,39,45,26,27,42,32,44,22,1,13,72,48,25,42,39,42,49,44,77,48,94,97,52,77,75,40,65,72,56,72,88,59,64,14,37,68,15,36,21,36,34,36,28,50,27,28,76,47,39,75,39,77,89,50,72,82,26,64,34,28,26,52,42,27,62,45,73,72,82,87,57,103,76,67,73,74,41,76,44,43,31,55,76,40,63,37,75,20,40,29,50,68,50,42,34,44,28,53,49,40,45,50,49,48,24,42,77,51,43,77,50,63,38,64,60,36,31,33,33,16,60,53,49,46,56,51,28,52,55,51,40,49,53,26,23,77,68,49,44,97,76,34,34,67,65,57,43,50,53,50,60,72,27,49,40,48,45,76,86,84,67,47,22,52,62,19,30,35,24,33,35,43,32,42,47,95,66,65,55,85,51,93,36,30,66,40,52,53,50,51,54,52,50,47,55,52,51,51,51,52,61,61,42,77,84,44,63,87,64,47,69,41,83,46,71,45,48,32,30,41,87,75,46,74,48,74,51,75,48,80,43,74,41,56,98,89,113

Mean predicted aligned error: 8.43 Å